Protein AF-A0A7H0GZI7-F1 (afdb_monomer)

Foldseek 3Di:
DDDDDDPPPPPPPPDPPDFADKEWDWAQQPQPPATWIFMDGAQFQFGKTWDFPDDNVDGDTDPVRIDRQPPDVVDGRGAHGHWYWDWAPPVPPPGTWIWTAHPDPACPVQAFNALRIWTWDFPDPDSNTDTDTDGSRVVRPPDPRQRADWAKDWDPPVPPPAIWIKIWHWHQDPVGIAIAIWTWGFPDDNVDTDTDTDDPHVVVVRVVRDPDDHPPDDD

InterPro domains:
  IPR013517 FG-GAP repeat [PF13517] (89-167)
  IPR028994 Integrin alpha, N-terminal [G3DSA:2.130.10.130] (4-213)
  IPR028994 Integrin alpha, N-terminal [SSF69318] (19-196)

Radius of gyration: 24.98 Å; Cα contacts (8 Å, |Δi|>4): 467; chains: 1; bounding box: 66×74×63 Å

Structure (mmCIF, N/CA/C/O backbone):
data_AF-A0A7H0GZI7-F1
#
_entry.id   AF-A0A7H0GZI7-F1
#
loop_
_atom_site.group_PDB
_atom_site.id
_atom_site.type_symbol
_atom_site.label_atom_id
_atom_site.label_alt_id
_atom_site.label_comp_id
_atom_site.label_asym_id
_atom_site.label_entity_id
_atom_site.label_seq_id
_atom_site.pdbx_PDB_ins_code
_atom_site.Cartn_x
_atom_site.Cartn_y
_atom_site.Cartn_z
_atom_site.occupancy
_atom_site.B_iso_or_equiv
_atom_site.auth_seq_id
_atom_site.auth_comp_id
_atom_site.auth_asym_id
_atom_site.auth_atom_id
_atom_site.pdbx_PDB_model_num
ATOM 1 N N . MET A 1 1 ? -42.363 57.399 22.447 1.00 40.59 1 MET A N 1
ATOM 2 C CA . MET A 1 1 ? -42.307 56.079 21.782 1.00 40.59 1 MET A CA 1
ATOM 3 C C . MET A 1 1 ? -41.574 56.239 20.462 1.00 40.59 1 MET A C 1
ATOM 5 O O . MET A 1 1 ? -42.135 56.792 19.528 1.00 40.59 1 MET A O 1
ATOM 9 N N . GLN A 1 2 ? -40.310 55.826 20.404 1.00 38.19 2 GLN A N 1
ATOM 10 C CA . GLN A 1 2 ? -39.537 55.726 19.165 1.00 38.19 2 GLN A CA 1
ATOM 11 C C . GLN A 1 2 ? -38.998 54.298 19.089 1.00 38.19 2 GLN A C 1
ATOM 13 O O . GLN A 1 2 ? -38.416 53.792 20.046 1.00 38.19 2 GLN A O 1
ATOM 18 N N . HIS A 1 3 ? -39.301 53.635 17.977 1.00 34.41 3 HIS A N 1
ATOM 19 C CA . HIS A 1 3 ? -38.985 52.238 17.711 1.00 34.41 3 HIS A CA 1
ATOM 20 C C . HIS A 1 3 ? -37.472 52.034 17.570 1.00 34.41 3 HIS A C 1
ATOM 22 O O . HIS A 1 3 ? -36.853 52.601 16.671 1.00 34.41 3 HIS A O 1
ATOM 28 N N . VAL A 1 4 ? -36.896 51.149 18.385 1.00 38.00 4 VAL A N 1
ATOM 29 C CA . VAL A 1 4 ? -35.576 50.565 18.123 1.00 38.00 4 VAL A CA 1
ATOM 30 C C . VAL A 1 4 ? -35.783 49.369 17.192 1.00 38.00 4 VAL A C 1
ATOM 32 O O . VAL A 1 4 ? -36.374 48.365 17.583 1.00 38.00 4 VAL A O 1
ATOM 35 N N . ARG A 1 5 ? -35.334 49.478 15.935 1.00 35.97 5 ARG A N 1
ATOM 36 C CA . ARG A 1 5 ? -35.242 48.326 15.026 1.00 35.97 5 ARG A CA 1
ATOM 37 C C . ARG A 1 5 ? -33.996 47.524 15.385 1.00 35.97 5 ARG A C 1
ATOM 39 O O . ARG A 1 5 ? -32.880 47.982 15.158 1.00 35.97 5 ARG A O 1
ATOM 46 N N . VAL A 1 6 ? -34.193 46.321 15.914 1.00 40.06 6 VAL A N 1
ATOM 47 C CA . VAL A 1 6 ? -33.129 45.322 16.042 1.00 40.06 6 VAL A CA 1
ATOM 48 C C . VAL A 1 6 ? -32.948 44.670 14.673 1.00 40.06 6 VAL A C 1
ATOM 50 O O . VAL A 1 6 ? -33.841 43.984 14.181 1.00 40.06 6 VAL A O 1
ATOM 53 N N . TRP A 1 7 ? -31.802 44.895 14.034 1.00 35.78 7 TRP A N 1
ATOM 54 C CA . TRP A 1 7 ? -31.404 44.120 12.864 1.00 35.78 7 TRP A CA 1
ATOM 55 C C . TRP A 1 7 ? -31.003 42.719 13.334 1.00 35.78 7 TRP A C 1
ATOM 57 O O . TRP A 1 7 ? -29.906 42.524 13.854 1.00 35.78 7 TRP A O 1
ATOM 67 N N . GLN A 1 8 ? -31.883 41.732 13.151 1.00 39.66 8 GLN A N 1
ATOM 68 C CA . GLN A 1 8 ? -31.474 40.330 13.172 1.00 39.66 8 GLN A CA 1
ATOM 69 C C . GLN A 1 8 ? -30.482 40.125 12.024 1.00 39.66 8 GLN A C 1
ATOM 71 O O . GLN A 1 8 ? -30.859 40.069 10.852 1.00 39.66 8 GLN A O 1
ATOM 76 N N . ARG A 1 9 ? -29.190 40.013 12.352 1.00 41.69 9 ARG A N 1
ATOM 77 C CA . ARG A 1 9 ? -28.239 39.350 11.460 1.00 41.69 9 ARG A CA 1
ATOM 78 C C . ARG A 1 9 ? -28.739 37.919 11.301 1.00 41.69 9 ARG A C 1
ATOM 80 O O . ARG A 1 9 ? -28.567 37.100 12.196 1.00 41.69 9 ARG A O 1
ATOM 87 N N . SER A 1 10 ? -29.383 37.647 10.171 1.00 46.78 10 SER A N 1
ATOM 88 C CA . SER A 1 10 ? -29.577 36.292 9.673 1.00 46.78 10 SER A CA 1
ATOM 89 C C . SER A 1 10 ? -28.193 35.652 9.592 1.00 46.78 10 SER A C 1
ATOM 91 O O . SER A 1 10 ? -27.387 35.986 8.718 1.00 46.78 10 SER A O 1
ATOM 93 N N . LEU A 1 11 ? -27.871 34.803 10.570 1.00 51.84 11 LEU A N 1
ATOM 94 C CA . LEU A 1 11 ? -26.783 33.853 10.433 1.00 51.84 11 LEU A CA 1
ATOM 95 C C . LEU A 1 11 ? -27.222 32.949 9.287 1.00 51.84 11 LEU A C 1
ATOM 97 O O . LEU A 1 11 ? -28.124 32.130 9.452 1.00 51.84 11 LEU A O 1
ATOM 101 N N . ARG A 1 12 ? -26.644 33.159 8.099 1.00 50.72 12 ARG A N 1
ATOM 102 C CA . ARG A 1 12 ? -26.749 32.189 7.011 1.00 50.72 12 ARG A CA 1
ATOM 103 C C . ARG A 1 12 ? -26.364 30.850 7.627 1.00 50.72 12 ARG A C 1
ATOM 105 O O . ARG A 1 12 ? -25.235 30.725 8.096 1.00 50.72 12 ARG A O 1
ATOM 112 N N . GLY A 1 13 ? -27.316 29.918 7.689 1.00 48.44 13 GLY A N 1
ATOM 113 C CA . GLY A 1 13 ? -27.069 28.570 8.180 1.00 48.44 13 GLY A CA 1
ATOM 114 C C . GLY A 1 13 ? -25.797 28.055 7.526 1.00 48.44 13 GLY A C 1
ATOM 115 O O . GLY A 1 13 ? -25.678 28.101 6.297 1.00 48.44 13 GLY A O 1
ATOM 116 N N . GLY A 1 14 ? -24.816 27.680 8.350 1.00 51.97 14 GLY A N 1
ATOM 117 C CA . GLY A 1 14 ? -23.603 27.049 7.859 1.00 51.97 14 GLY A CA 1
ATOM 118 C C . GLY A 1 14 ? -24.033 25.889 6.976 1.00 51.97 14 GLY A C 1
ATOM 119 O O . GLY A 1 14 ? -24.809 25.038 7.411 1.00 51.97 14 GLY A O 1
ATOM 120 N N . LYS A 1 15 ? -23.613 25.903 5.708 1.00 54.69 15 LYS A N 1
ATOM 121 C CA . LYS A 1 15 ? -23.790 24.733 4.851 1.00 54.69 15 LYS A CA 1
ATOM 122 C C . LYS A 1 15 ? -23.167 23.545 5.590 1.00 54.69 15 LYS A C 1
ATOM 124 O O . LYS A 1 15 ? -22.116 23.752 6.201 1.00 54.69 15 LYS A O 1
ATOM 129 N N . PRO A 1 16 ? -23.755 22.341 5.533 1.00 59.44 16 PRO A N 1
ATOM 130 C CA . PRO A 1 16 ? -23.062 21.145 5.977 1.00 59.44 16 PRO A CA 1
ATOM 131 C C . PRO A 1 16 ? -21.704 21.110 5.273 1.00 59.44 16 PRO A C 1
ATOM 133 O O . PRO A 1 16 ? -21.626 20.944 4.055 1.00 59.44 16 PRO A O 1
ATOM 136 N N . THR A 1 17 ? -20.629 21.359 6.014 1.00 48.50 17 THR A N 1
ATOM 137 C CA . THR A 1 17 ? -19.281 21.057 5.551 1.00 48.50 17 THR A CA 1
ATOM 138 C C . THR A 1 17 ? -19.166 19.558 5.706 1.00 48.50 17 THR A C 1
ATOM 140 O O . THR A 1 17 ? -18.763 19.074 6.764 1.00 48.50 17 THR A O 1
ATOM 143 N N . HIS A 1 18 ? -19.647 18.822 4.701 1.00 52.09 18 HIS A N 1
ATOM 144 C CA . HIS A 1 18 ? -19.404 17.393 4.641 1.00 52.09 18 HIS A CA 1
ATOM 145 C C . HIS A 1 18 ? -17.905 17.202 4.800 1.00 52.09 18 HIS A C 1
ATOM 147 O O . HIS A 1 18 ? -17.108 17.797 4.073 1.00 52.09 18 HIS A O 1
ATOM 153 N N . THR A 1 19 ? -17.529 16.413 5.793 1.00 55.25 19 THR A N 1
ATOM 154 C CA . THR A 1 19 ? -16.213 15.815 5.768 1.00 55.25 19 THR A CA 1
ATOM 155 C C . THR A 1 19 ? -16.230 14.886 4.565 1.00 55.25 19 THR A C 1
ATOM 157 O O . THR A 1 19 ? -17.162 14.097 4.397 1.00 55.25 19 THR A O 1
ATOM 160 N N . THR A 1 20 ? -15.249 15.035 3.693 1.00 65.06 20 THR A N 1
ATOM 161 C CA . THR A 1 20 ? -14.950 14.062 2.652 1.00 65.06 20 THR A CA 1
ATOM 162 C C . THR A 1 20 ? -14.744 12.680 3.295 1.00 65.06 20 THR A C 1
ATOM 164 O O . THR A 1 20 ? -14.516 12.596 4.506 1.00 65.06 20 THR A O 1
ATOM 167 N N . GLY A 1 21 ? -15.000 11.613 2.528 1.00 74.12 21 GLY A N 1
ATOM 168 C CA . GLY A 1 21 ? -15.246 10.246 3.019 1.00 74.12 21 GLY A CA 1
ATOM 169 C C . GLY A 1 21 ? -14.294 9.719 4.108 1.00 74.12 21 GLY A C 1
ATOM 170 O O . GLY A 1 21 ? -13.185 10.210 4.318 1.00 74.12 21 GLY A O 1
ATOM 171 N N . SER A 1 22 ? -14.743 8.689 4.817 1.00 86.75 22 SER A N 1
ATOM 172 C CA . SER A 1 22 ? -13.989 8.037 5.890 1.00 86.75 22 SER A CA 1
ATOM 173 C C . SER A 1 22 ? -14.045 6.528 5.741 1.00 86.75 22 SER A C 1
ATOM 175 O O . SER A 1 22 ? -15.055 5.994 5.282 1.00 86.75 22 SER A O 1
ATOM 177 N N . ASN A 1 23 ? -13.004 5.851 6.213 1.00 89.44 23 ASN A N 1
ATOM 178 C CA . ASN A 1 23 ? -12.993 4.397 6.324 1.00 89.44 23 ASN A CA 1
ATOM 179 C C . ASN A 1 23 ? -13.259 3.973 7.767 1.00 89.44 23 ASN A C 1
ATOM 181 O O . ASN A 1 23 ? -13.042 4.748 8.705 1.00 89.44 23 ASN A O 1
ATOM 185 N N . LEU A 1 24 ? -13.729 2.742 7.935 1.00 93.94 24 LEU A N 1
ATOM 186 C CA . LEU A 1 24 ? -14.023 2.159 9.234 1.00 93.94 24 LEU A CA 1
ATOM 187 C C . LEU A 1 24 ? -13.608 0.688 9.244 1.00 93.94 24 LEU A C 1
ATOM 189 O O . LEU A 1 24 ? -14.005 -0.068 8.360 1.00 93.94 24 LEU A O 1
ATOM 193 N N . LEU A 1 25 ? -12.861 0.296 10.269 1.00 96.94 25 LEU A N 1
ATOM 194 C CA . LEU A 1 25 ? -12.592 -1.089 10.639 1.00 96.94 25 LEU A CA 1
ATOM 195 C C . LEU A 1 25 ? -12.853 -1.220 12.141 1.00 96.94 25 LEU A C 1
ATOM 197 O O . LEU A 1 25 ? -12.409 -0.371 12.911 1.00 96.94 25 LEU A O 1
ATOM 201 N N . THR A 1 26 ? -13.575 -2.258 12.552 1.00 96.88 26 THR A N 1
ATOM 202 C CA . THR A 1 26 ? -13.810 -2.556 13.968 1.00 96.88 26 THR A CA 1
ATOM 203 C C . THR A 1 26 ? -12.944 -3.719 14.419 1.00 96.88 26 THR A C 1
ATOM 205 O O . THR A 1 26 ? -12.855 -4.714 13.699 1.00 96.88 26 THR A O 1
ATOM 208 N N . LEU A 1 27 ? -12.308 -3.583 15.581 1.00 96.62 27 LEU A N 1
ATOM 209 C CA . LEU A 1 27 ? -11.467 -4.601 16.217 1.00 96.62 27 LEU A CA 1
ATOM 210 C C . LEU A 1 27 ? -11.591 -4.469 17.731 1.00 96.62 27 LEU A C 1
ATOM 212 O O . LEU A 1 27 ? -11.797 -3.368 18.214 1.00 96.62 27 LEU A O 1
ATOM 216 N N . ASP A 1 28 ? -11.419 -5.555 18.472 1.00 97.12 28 ASP A N 1
ATOM 217 C CA . ASP A 1 28 ? -11.215 -5.484 19.923 1.00 97.12 28 ASP A CA 1
ATOM 218 C C . ASP A 1 28 ? -9.726 -5.167 20.176 1.00 97.12 28 ASP A C 1
ATOM 220 O O . ASP A 1 28 ? -8.869 -6.027 19.951 1.00 97.12 28 ASP A O 1
ATOM 224 N N . LEU A 1 29 ? -9.383 -3.913 20.501 1.00 97.12 29 LEU A N 1
ATOM 225 C CA . LEU A 1 29 ? -7.991 -3.458 20.648 1.00 97.12 29 LEU A CA 1
ATOM 226 C C . LEU A 1 29 ? -7.492 -3.511 22.093 1.00 97.12 29 LEU A C 1
ATOM 228 O O . LEU A 1 29 ? -6.281 -3.391 22.291 1.00 97.12 29 LEU A O 1
ATOM 232 N N . ASP A 1 30 ? -8.370 -3.665 23.086 1.00 95.94 30 ASP A N 1
ATOM 233 C C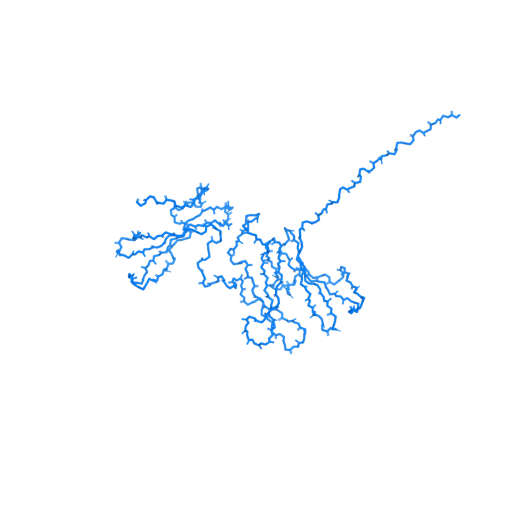A . ASP A 1 30 ? -7.992 -3.738 24.503 1.00 95.94 30 ASP A CA 1
ATOM 234 C C . ASP A 1 30 ? -8.393 -5.048 25.206 1.00 95.94 30 ASP A C 1
ATOM 236 O O . ASP A 1 30 ? -7.908 -5.328 26.308 1.00 95.94 30 ASP A O 1
ATOM 240 N N . GLY A 1 31 ? -9.130 -5.922 24.518 1.00 96.12 31 GLY A N 1
ATOM 241 C CA . GLY A 1 31 ? -9.426 -7.290 24.933 1.00 96.12 31 GLY A CA 1
ATOM 242 C C . GLY A 1 31 ? -10.597 -7.403 25.899 1.00 96.12 31 GLY A C 1
ATOM 243 O O . GLY A 1 31 ? -10.692 -8.416 26.603 1.00 96.12 31 GLY A O 1
ATOM 244 N N . ASP A 1 32 ? -11.449 -6.381 25.988 1.00 95.50 32 ASP A N 1
ATOM 245 C CA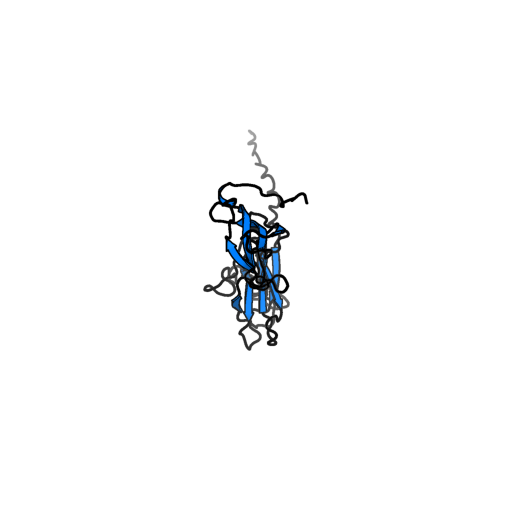 . ASP A 1 32 ? -12.614 -6.377 26.874 1.00 95.50 32 ASP A CA 1
ATOM 246 C C . ASP A 1 32 ? -13.856 -7.067 26.272 1.00 95.50 32 ASP A C 1
ATOM 248 O O . ASP A 1 32 ? -14.858 -7.291 26.965 1.00 95.50 32 ASP A O 1
ATOM 252 N N . GLY A 1 33 ? -13.750 -7.513 25.014 1.00 95.44 33 GLY A N 1
ATOM 253 C CA . GLY A 1 33 ? -14.775 -8.257 24.292 1.00 95.44 33 GLY A CA 1
ATOM 254 C C . GLY A 1 33 ? -15.802 -7.383 23.580 1.00 95.44 33 GLY A C 1
ATOM 255 O O . GLY A 1 33 ? -16.737 -7.931 22.979 1.00 95.44 33 GLY A O 1
ATOM 256 N N . ASP A 1 34 ? -15.663 -6.058 23.629 1.00 96.94 34 ASP A N 1
ATOM 257 C CA . ASP A 1 34 ? -16.409 -5.151 22.775 1.00 96.94 34 ASP A CA 1
ATOM 258 C C . ASP A 1 34 ? -15.599 -4.725 21.528 1.00 96.94 34 ASP A C 1
ATOM 260 O O . ASP A 1 34 ? -14.662 -5.413 21.120 1.00 96.94 34 ASP A O 1
ATOM 264 N N . GLN A 1 35 ? -16.090 -3.761 20.750 1.00 97.31 35 GLN A N 1
ATOM 265 C CA . GLN A 1 35 ? -15.469 -3.383 19.477 1.00 97.31 35 GLN A CA 1
ATOM 266 C C . GLN A 1 35 ? -15.043 -1.921 19.507 1.00 97.31 35 GLN A C 1
ATOM 268 O O . GLN A 1 35 ? -15.863 -1.014 19.678 1.00 97.31 35 GLN A O 1
ATOM 273 N N . ASP A 1 36 ? -13.772 -1.716 19.198 1.00 98.06 36 ASP A N 1
ATOM 274 C CA . ASP A 1 36 ? -13.155 -0.424 18.972 1.00 98.06 36 ASP A CA 1
ATOM 275 C C . ASP A 1 36 ? -13.200 -0.038 17.503 1.00 98.06 36 ASP A C 1
ATOM 277 O O . ASP A 1 36 ? -13.599 -0.810 16.628 1.00 98.06 36 ASP A O 1
ATOM 281 N N . ILE A 1 37 ? -12.769 1.188 17.220 1.00 96.94 37 ILE A N 1
ATOM 282 C CA . ILE A 1 37 ? -12.766 1.736 15.872 1.00 96.94 37 ILE A CA 1
ATOM 283 C C . ILE A 1 37 ? -11.352 2.102 15.448 1.00 96.94 37 ILE A C 1
ATOM 285 O O . ILE A 1 37 ? -10.683 2.907 16.093 1.00 96.94 37 ILE A O 1
ATOM 289 N N . LEU A 1 38 ? -10.956 1.597 14.283 1.00 97.44 38 LEU A N 1
ATOM 290 C CA . LEU A 1 38 ? -9.944 2.198 13.430 1.00 97.44 38 LEU A CA 1
ATOM 291 C C . LEU A 1 38 ? -10.641 3.010 12.339 1.00 97.44 38 LEU A C 1
ATOM 293 O O . LEU A 1 38 ? -11.512 2.508 11.624 1.00 97.44 38 LEU A O 1
ATOM 297 N N . THR A 1 39 ? -10.269 4.276 12.201 1.00 94.50 39 THR A N 1
ATOM 298 C CA . THR A 1 39 ? -10.847 5.162 11.189 1.00 94.50 39 THR A CA 1
ATOM 299 C C . THR A 1 39 ? -9.804 6.106 10.619 1.00 94.50 39 THR A C 1
ATOM 301 O O . THR A 1 39 ? -8.757 6.351 11.216 1.00 94.50 39 THR A O 1
ATOM 304 N N . ALA A 1 40 ? -10.089 6.632 9.439 1.00 92.62 40 ALA A N 1
ATOM 305 C CA . ALA A 1 40 ? -9.288 7.655 8.800 1.00 92.62 40 ALA A CA 1
ATOM 306 C C . ALA A 1 40 ? -10.169 8.561 7.949 1.00 92.62 40 ALA A C 1
ATOM 308 O O . ALA A 1 40 ? -11.355 8.290 7.734 1.00 92.62 40 ALA A O 1
ATOM 309 N N . ARG A 1 41 ? -9.578 9.651 7.470 1.00 87.00 41 ARG A N 1
ATOM 310 C CA . ARG A 1 41 ? -10.278 10.703 6.741 1.00 87.00 41 ARG A CA 1
ATOM 311 C C . ARG A 1 41 ? -9.510 11.084 5.486 1.00 87.00 41 ARG A C 1
ATOM 313 O O . ARG A 1 41 ? -8.319 10.810 5.361 1.00 87.00 41 ARG A O 1
ATOM 320 N N . ASP A 1 42 ? -10.213 11.731 4.573 1.00 84.25 42 ASP A N 1
ATOM 321 C CA . ASP A 1 42 ? -9.601 12.407 3.435 1.00 84.25 42 ASP A CA 1
ATOM 322 C C . ASP A 1 42 ? -8.511 13.403 3.867 1.00 84.25 42 ASP A C 1
ATOM 324 O O . ASP A 1 42 ? -8.645 14.067 4.901 1.00 84.25 42 ASP A O 1
ATOM 328 N N . ALA A 1 43 ? -7.455 13.512 3.060 1.00 78.69 43 ALA A N 1
ATOM 329 C CA . ALA A 1 43 ? -6.310 14.403 3.249 1.00 78.69 43 ALA A CA 1
ATOM 330 C C . ALA A 1 43 ? -5.552 14.264 4.588 1.00 78.69 43 ALA A C 1
ATOM 332 O O . ALA A 1 43 ? -4.657 15.062 4.878 1.00 78.69 43 ALA A O 1
ATOM 333 N N . CYS A 1 44 ? -5.862 13.246 5.398 1.00 86.81 44 CYS A N 1
ATOM 334 C CA . CYS A 1 44 ? -5.151 12.915 6.631 1.00 86.81 44 CYS A CA 1
ATOM 335 C C . CYS A 1 44 ? -4.400 11.590 6.444 1.00 86.81 44 CYS A C 1
ATOM 337 O O . CYS A 1 44 ? -5.036 10.580 6.136 1.00 86.81 44 CYS A O 1
ATOM 339 N N . PRO A 1 45 ? -3.065 11.553 6.615 1.00 90.69 45 PRO A N 1
ATOM 340 C CA . PRO A 1 45 ? -2.307 10.319 6.446 1.00 90.69 45 PRO A CA 1
ATOM 341 C C . PRO A 1 45 ? -2.515 9.310 7.583 1.00 90.69 45 PRO A C 1
ATOM 343 O O . PRO A 1 45 ? -2.106 8.156 7.463 1.00 90.69 45 PRO A O 1
ATOM 346 N N . GLU A 1 46 ? -3.068 9.733 8.716 1.00 94.12 46 GLU A N 1
ATOM 347 C CA . GLU A 1 46 ? -3.196 8.907 9.909 1.00 94.12 46 GLU A CA 1
ATOM 348 C C . GLU A 1 46 ? -4.388 7.945 9.827 1.00 94.12 46 GLU A C 1
ATOM 350 O O . GLU A 1 46 ? -5.534 8.366 9.668 1.00 94.12 46 GLU A O 1
ATOM 355 N N . LEU A 1 47 ? -4.125 6.654 10.051 1.00 95.69 47 LEU A N 1
ATOM 356 C CA . LEU A 1 47 ? -5.137 5.752 10.599 1.00 95.69 47 LEU A CA 1
ATOM 357 C C . LEU A 1 47 ? -5.141 5.946 12.116 1.00 95.69 47 LEU A C 1
ATOM 359 O O . LEU A 1 47 ? -4.098 5.812 12.761 1.00 95.69 47 LEU A O 1
ATOM 363 N N . VAL A 1 48 ? -6.293 6.297 12.675 1.00 95.88 48 VAL A N 1
ATOM 364 C CA . VAL A 1 48 ? -6.445 6.575 14.106 1.00 95.88 48 VAL A CA 1
ATOM 365 C C . VAL A 1 48 ? -7.271 5.486 14.767 1.00 95.88 48 VAL A C 1
ATOM 367 O O . VAL A 1 48 ? -8.172 4.934 14.135 1.00 95.88 48 VAL A O 1
ATOM 370 N N . SER A 1 49 ? -6.994 5.208 16.040 1.00 97.50 49 SER A N 1
ATOM 371 C CA . SER A 1 49 ? -7.840 4.337 16.855 1.00 97.50 49 SER A CA 1
ATOM 372 C C . SER A 1 49 ? -8.648 5.136 17.873 1.00 97.50 49 SER A C 1
ATOM 374 O O . SER A 1 49 ? -8.177 6.152 18.391 1.00 97.50 49 SER A O 1
ATOM 376 N N . LEU A 1 50 ? -9.861 4.674 18.162 1.00 97.56 50 LEU A N 1
ATOM 377 C CA . LEU A 1 50 ? -10.661 5.076 19.313 1.00 97.56 50 LEU A CA 1
ATOM 378 C C . LEU A 1 50 ? -11.137 3.816 20.024 1.00 97.56 50 LEU A C 1
ATOM 380 O O . LEU A 1 50 ? -11.885 3.034 19.439 1.00 97.56 50 LEU A O 1
ATOM 384 N N . THR A 1 51 ? -10.741 3.671 21.283 1.00 98.06 51 THR A N 1
ATOM 385 C CA . THR A 1 51 ? -11.221 2.581 22.135 1.00 98.06 51 THR A CA 1
ATOM 386 C C . THR A 1 51 ? -12.591 2.921 22.716 1.00 98.06 51 THR A C 1
ATOM 388 O O . THR A 1 51 ? -12.808 4.050 23.187 1.00 98.06 51 THR A O 1
ATOM 391 N N . ASN A 1 52 ? -13.506 1.964 22.683 1.00 98.06 52 ASN A N 1
ATOM 392 C CA . ASN A 1 52 ? -14.801 1.996 23.325 1.00 98.06 52 ASN A CA 1
ATOM 393 C C . ASN A 1 52 ? -14.630 1.766 24.832 1.00 98.06 52 ASN A C 1
ATOM 395 O O . ASN A 1 52 ? -14.213 0.720 25.281 1.00 98.06 52 ASN A O 1
ATOM 399 N N . GLN A 1 53 ? -14.957 2.768 25.643 1.00 97.19 53 GLN A N 1
ATOM 400 C CA . GLN A 1 53 ? -14.848 2.694 27.108 1.00 97.19 53 GLN A CA 1
ATOM 401 C C . GLN A 1 53 ? -16.180 2.282 27.762 1.00 97.19 53 GLN A C 1
ATOM 403 O O . GLN A 1 53 ? -16.472 2.663 28.899 1.00 97.19 53 GLN A O 1
ATOM 408 N N . GLY A 1 54 ? -17.066 1.665 26.981 1.00 96.38 54 GLY A N 1
ATOM 409 C CA . GLY A 1 54 ? -18.451 1.385 27.327 1.00 96.38 54 GLY A CA 1
ATOM 410 C C . GLY A 1 54 ? -18.696 -0.107 27.495 1.00 96.38 54 GLY A C 1
ATOM 411 O O . GLY A 1 54 ? -18.112 -0.758 28.349 1.00 96.38 54 GLY A O 1
ATOM 412 N N . THR A 1 55 ? -19.665 -0.612 26.741 1.00 96.50 55 THR A N 1
ATOM 413 C CA . THR A 1 55 ? -19.920 -2.048 26.591 1.00 96.50 55 THR A CA 1
ATOM 414 C C . THR A 1 55 ? -20.297 -2.322 25.142 1.00 96.50 55 THR A C 1
ATOM 416 O O . THR A 1 55 ? -20.753 -1.413 24.442 1.00 96.50 55 THR A O 1
ATOM 419 N N . ALA A 1 56 ? -20.300 -3.590 24.734 1.00 95.56 56 ALA A N 1
ATOM 420 C CA . ALA A 1 56 ? -20.799 -4.000 23.418 1.00 95.56 56 ALA A CA 1
ATOM 421 C C . ALA A 1 56 ? -22.246 -3.550 23.114 1.00 95.56 56 ALA A C 1
ATOM 423 O O . ALA A 1 56 ? -22.616 -3.397 21.952 1.00 95.56 56 ALA A O 1
ATOM 424 N N . ALA A 1 57 ? -23.084 -3.334 24.138 1.00 96.19 57 ALA A N 1
ATOM 425 C CA . ALA A 1 57 ? -24.464 -2.871 23.965 1.00 96.19 57 ALA A CA 1
ATOM 426 C C . ALA A 1 57 ? -24.596 -1.338 23.939 1.00 96.19 57 ALA A C 1
ATOM 428 O O . ALA A 1 57 ? -25.550 -0.808 23.368 1.00 96.19 57 ALA A O 1
ATOM 429 N N . VAL A 1 58 ? -23.674 -0.626 24.591 1.00 97.12 58 VAL A N 1
ATOM 430 C CA . VAL A 1 58 ? -23.695 0.833 24.737 1.00 97.12 58 VAL A CA 1
ATOM 431 C C . VAL A 1 58 ? -22.267 1.347 24.610 1.00 97.12 58 VAL A C 1
ATOM 433 O O . VAL A 1 58 ? -21.533 1.412 25.598 1.00 97.12 58 VAL A O 1
ATOM 436 N N . ALA A 1 59 ? -21.890 1.715 23.387 1.00 96.38 59 ALA A N 1
ATOM 437 C CA . ALA A 1 59 ? -20.566 2.247 23.108 1.00 96.38 59 ALA A CA 1
ATOM 438 C C . ALA A 1 59 ? -20.367 3.632 23.751 1.00 96.38 59 ALA A C 1
ATOM 440 O O . ALA A 1 59 ? -21.247 4.497 23.699 1.00 96.38 59 ALA A O 1
ATOM 441 N N . SER A 1 60 ? -19.182 3.856 24.316 1.00 97.12 60 SER A N 1
ATOM 442 C CA . SER A 1 60 ? -18.735 5.120 24.901 1.00 97.12 60 SER A CA 1
ATOM 443 C C . SER A 1 60 ? -17.359 5.483 24.344 1.00 97.12 60 SER A C 1
ATOM 445 O O . SER A 1 60 ? -16.320 5.204 24.938 1.00 97.12 60 SER A O 1
ATOM 447 N N . MET A 1 61 ? -17.346 6.111 23.170 1.00 95.62 61 MET A N 1
ATOM 448 C CA . MET A 1 61 ? -16.121 6.552 22.501 1.00 95.62 61 MET A CA 1
ATOM 449 C C . MET A 1 61 ? -15.941 8.054 22.704 1.00 95.62 61 MET A C 1
ATOM 451 O O . MET A 1 61 ? -16.805 8.854 22.338 1.00 95.62 61 MET A O 1
ATOM 455 N N . THR A 1 62 ? -14.818 8.453 23.296 1.00 95.25 62 THR A N 1
ATOM 456 C CA . THR A 1 62 ? -14.523 9.863 23.586 1.00 95.25 62 THR A CA 1
ATOM 457 C C . THR A 1 62 ? -13.154 10.240 23.042 1.00 95.25 62 THR A C 1
ATOM 459 O O . THR A 1 62 ? -12.305 9.386 22.808 1.00 95.25 62 THR A O 1
ATOM 462 N N . SER A 1 63 ? -12.888 11.538 22.889 1.00 94.75 63 SER A N 1
ATOM 463 C CA . SER A 1 63 ? -11.570 12.014 22.453 1.00 94.75 63 SER A CA 1
ATOM 464 C C . SER A 1 63 ? -10.430 11.646 23.410 1.00 94.75 63 SER A C 1
ATOM 466 O O . SER A 1 63 ? -9.273 11.811 23.042 1.00 94.75 63 SER A O 1
ATOM 468 N N . ALA A 1 64 ? -10.728 11.174 24.627 1.00 95.00 64 ALA A N 1
ATOM 469 C CA . ALA A 1 64 ? -9.717 10.723 25.576 1.00 95.00 64 ALA A CA 1
ATOM 470 C C . ALA A 1 64 ? -9.043 9.401 25.159 1.00 95.00 64 ALA A C 1
ATOM 472 O O . ALA A 1 64 ? -7.896 9.188 25.539 1.00 95.00 64 ALA A O 1
ATOM 473 N N . SER A 1 65 ? -9.714 8.548 24.370 1.00 96.12 65 SER A N 1
ATOM 474 C CA . SER A 1 65 ? -9.155 7.289 23.847 1.00 96.12 65 SER A CA 1
ATOM 475 C C . SER A 1 65 ? -8.606 7.408 22.419 1.00 96.12 65 SER A C 1
ATOM 477 O O . SER A 1 65 ? -8.197 6.410 21.830 1.00 96.12 65 SER A O 1
ATOM 479 N N . LEU A 1 66 ? -8.582 8.619 21.849 1.00 96.38 66 LEU A N 1
ATOM 480 C CA . LEU A 1 66 ? -8.071 8.855 20.501 1.00 96.38 66 LEU A CA 1
ATOM 481 C C . LEU A 1 66 ? -6.548 8.670 20.452 1.00 96.38 66 LEU A C 1
ATOM 483 O O . LEU A 1 66 ? -5.803 9.411 21.095 1.00 96.38 66 LEU A O 1
ATOM 487 N N . ASN A 1 67 ? -6.084 7.763 19.596 1.00 96.75 67 ASN A N 1
ATOM 488 C CA . ASN A 1 67 ? -4.670 7.582 19.286 1.00 96.75 67 ASN A CA 1
ATOM 489 C C . ASN A 1 67 ? -4.394 7.892 17.807 1.00 96.75 67 ASN A C 1
ATOM 491 O O . ASN A 1 67 ? -4.804 7.159 16.911 1.00 96.75 67 ASN A O 1
ATOM 495 N N . THR A 1 68 ? -3.645 8.966 17.552 1.00 95.69 68 THR A N 1
ATOM 496 C CA . THR A 1 68 ? -3.220 9.392 16.202 1.00 95.69 68 THR A CA 1
ATOM 497 C C . THR A 1 68 ? -1.893 8.768 15.745 1.00 95.69 68 THR A C 1
ATOM 499 O O . THR A 1 68 ? -1.437 8.975 14.616 1.00 95.69 68 THR A O 1
ATOM 502 N N . ASN A 1 69 ? -1.259 7.984 16.615 1.00 96.81 69 ASN A N 1
ATOM 503 C CA . ASN A 1 69 ? -0.011 7.269 16.363 1.00 96.81 69 ASN A CA 1
ATOM 504 C C . ASN A 1 69 ? -0.222 5.750 16.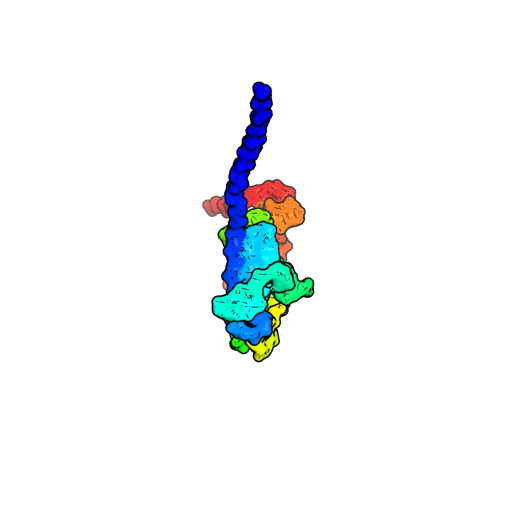388 1.00 96.81 69 ASN A C 1
ATOM 506 O O . ASN A 1 69 ? 0.673 5.007 16.777 1.00 96.81 69 ASN A O 1
ATOM 510 N N . PHE A 1 70 ? -1.406 5.279 15.999 1.00 97.12 70 PHE A N 1
ATOM 511 C CA . PHE A 1 70 ? -1.687 3.853 15.886 1.00 97.12 70 PHE A CA 1
ATOM 512 C C . PHE A 1 70 ? -0.837 3.203 14.767 1.00 97.12 70 PHE A C 1
ATOM 514 O O . PHE A 1 70 ? -0.641 3.831 13.722 1.00 97.12 70 PHE A O 1
ATOM 521 N N . PRO A 1 71 ? -0.334 1.964 14.939 1.00 96.44 71 PRO A N 1
ATOM 522 C CA . PRO A 1 71 ? -0.414 1.137 16.149 1.00 96.44 71 PRO A CA 1
ATOM 523 C C . PRO A 1 71 ? 0.636 1.485 17.213 1.00 96.44 71 PRO A C 1
ATOM 525 O O . PRO A 1 71 ? 0.462 1.145 18.378 1.00 96.44 71 PRO A O 1
ATOM 528 N N . SER A 1 72 ? 1.714 2.183 16.847 1.00 95.38 72 SER A N 1
ATOM 529 C CA . SER A 1 72 ? 2.733 2.636 17.797 1.00 95.38 72 SER A CA 1
ATOM 530 C C . SER A 1 72 ? 3.391 3.945 17.365 1.00 95.38 72 SER A C 1
ATOM 532 O O . SER A 1 72 ? 3.518 4.237 16.177 1.00 95.38 72 SER A O 1
ATOM 534 N N . ALA A 1 73 ? 3.911 4.705 18.332 1.00 94.25 73 ALA A N 1
ATOM 535 C CA . ALA A 1 73 ? 4.657 5.934 18.056 1.00 94.25 73 ALA A CA 1
ATOM 536 C C . ALA A 1 73 ? 5.947 5.709 17.242 1.00 94.25 73 ALA A C 1
ATOM 538 O O . ALA A 1 73 ? 6.409 6.633 16.579 1.00 94.25 73 ALA A O 1
ATOM 539 N N . ALA A 1 74 ? 6.525 4.503 17.282 1.00 94.94 74 ALA A N 1
ATOM 540 C CA . ALA A 1 74 ? 7.742 4.174 16.543 1.00 94.94 74 ALA A CA 1
ATOM 541 C C . ALA A 1 74 ? 7.482 3.979 15.041 1.00 94.94 74 ALA A C 1
ATOM 543 O O . ALA A 1 74 ? 8.309 4.361 14.216 1.00 94.94 74 ALA A O 1
ATOM 544 N N . ALA A 1 75 ? 6.334 3.397 14.687 1.00 96.00 75 ALA A N 1
ATOM 545 C CA . ALA A 1 75 ? 5.951 3.137 13.305 1.00 96.00 75 ALA A CA 1
ATOM 546 C C . ALA A 1 75 ? 4.432 3.286 13.142 1.00 96.00 75 ALA A C 1
ATOM 548 O O . ALA A 1 75 ? 3.727 2.285 13.004 1.00 96.00 75 ALA A O 1
ATOM 549 N N . PRO A 1 76 ? 3.893 4.513 13.179 1.00 97.00 76 PRO A N 1
ATOM 550 C CA . PRO A 1 76 ? 2.464 4.697 13.023 1.00 97.00 76 PRO A CA 1
ATOM 551 C C . PRO A 1 76 ? 2.057 4.522 11.554 1.00 97.00 76 PRO A C 1
ATOM 553 O O . PRO A 1 76 ? 2.869 4.688 10.638 1.00 97.00 76 PRO A O 1
ATOM 556 N N . VAL A 1 77 ? 0.786 4.214 11.310 1.00 96.06 77 VAL A N 1
ATOM 557 C CA . VAL A 1 77 ? 0.227 4.189 9.955 1.00 96.06 77 VAL A CA 1
ATOM 558 C C . VAL A 1 77 ? 0.203 5.610 9.404 1.00 96.06 77 VAL A C 1
ATOM 560 O O . VAL A 1 77 ? -0.371 6.527 10.003 1.00 96.06 77 VAL A O 1
ATOM 563 N N . ARG A 1 78 ? 0.868 5.782 8.258 1.00 92.94 78 ARG A N 1
ATOM 564 C CA . ARG A 1 78 ? 0.933 7.025 7.485 1.00 92.94 78 ARG A CA 1
ATOM 565 C C . ARG A 1 78 ? 0.760 6.706 6.005 1.00 92.94 78 ARG A C 1
ATOM 567 O O . ARG A 1 78 ? 1.724 6.358 5.325 1.00 92.94 78 ARG A O 1
ATOM 574 N N . VAL A 1 79 ? -0.473 6.799 5.530 1.00 91.00 79 VAL A N 1
ATOM 575 C CA . VAL A 1 79 ? -0.860 6.531 4.142 1.00 91.00 79 VAL A CA 1
ATOM 576 C C . VAL A 1 79 ? -1.702 7.706 3.678 1.00 91.00 79 VAL A C 1
ATOM 578 O O . VAL A 1 79 ? -2.754 7.957 4.239 1.00 91.00 79 VAL A O 1
ATOM 581 N N . ILE A 1 80 ? -1.225 8.490 2.716 1.00 84.19 80 ILE A N 1
ATOM 582 C CA . ILE A 1 80 ? -1.947 9.704 2.317 1.00 84.19 80 ILE A CA 1
ATOM 583 C C . ILE A 1 80 ? -3.259 9.316 1.630 1.00 84.19 80 ILE A C 1
ATOM 585 O O . ILE A 1 80 ? -3.271 8.412 0.802 1.00 84.19 80 ILE A O 1
ATOM 589 N N . ASN A 1 81 ? -4.313 10.063 1.962 1.00 85.88 81 ASN A N 1
ATOM 590 C CA . ASN A 1 81 ? -5.664 9.992 1.415 1.00 85.88 81 ASN A CA 1
ATOM 591 C C . ASN A 1 81 ? -6.394 8.672 1.663 1.00 85.88 81 ASN A C 1
ATOM 593 O O . ASN A 1 81 ? -6.055 7.613 1.140 1.00 85.88 81 ASN A O 1
ATOM 597 N N . PHE A 1 82 ? -7.466 8.780 2.449 1.00 88.25 82 PHE A N 1
ATOM 598 C CA . PHE A 1 82 ? -8.350 7.674 2.794 1.00 88.25 82 PHE A CA 1
ATOM 599 C C . PHE A 1 82 ? -7.600 6.397 3.232 1.00 88.25 82 PHE A C 1
ATOM 601 O O . PHE A 1 82 ? -7.831 5.346 2.627 1.00 88.25 82 PHE A O 1
ATOM 608 N N . PRO A 1 83 ? -6.736 6.421 4.274 1.00 92.56 83 PRO A N 1
ATOM 609 C CA . PRO A 1 83 ? -6.193 5.183 4.827 1.00 92.56 83 PRO A CA 1
ATOM 610 C C . PRO A 1 83 ? -7.317 4.195 5.160 1.00 92.56 83 PRO A C 1
ATOM 612 O O . PRO A 1 83 ? -8.243 4.515 5.906 1.00 92.56 83 PRO A O 1
ATOM 615 N N . ALA A 1 84 ? -7.265 2.995 4.604 1.00 94.06 84 ALA A N 1
ATOM 616 C CA . ALA A 1 84 ? -8.168 1.901 4.925 1.00 94.06 84 ALA A CA 1
ATOM 617 C C . ALA A 1 84 ? -7.374 0.802 5.628 1.00 94.06 84 ALA A C 1
ATOM 619 O O . ALA A 1 84 ? -6.338 0.369 5.125 1.00 94.06 84 ALA A O 1
ATOM 620 N N . GLY A 1 85 ? -7.858 0.380 6.796 1.00 96.25 85 GLY A N 1
ATOM 621 C CA . GLY A 1 85 ? -7.345 -0.787 7.502 1.00 96.25 85 GLY A CA 1
ATOM 622 C C . GLY A 1 85 ? -8.068 -2.054 7.050 1.00 96.25 85 GLY A C 1
ATOM 623 O O . GLY A 1 85 ? -9.292 -2.051 6.930 1.00 96.25 85 GLY A O 1
ATOM 624 N N . TYR A 1 86 ? -7.323 -3.136 6.859 1.00 97.12 86 TYR A N 1
ATOM 625 C CA . TYR A 1 86 ? -7.834 -4.481 6.600 1.00 97.12 86 TYR A CA 1
ATOM 626 C C . TYR A 1 86 ? -7.205 -5.445 7.605 1.00 97.12 86 TYR A C 1
ATOM 628 O O . TYR A 1 86 ? -6.005 -5.359 7.856 1.00 97.12 86 TYR A O 1
ATOM 636 N N . TYR A 1 87 ? -8.006 -6.347 8.175 1.00 97.56 87 TYR A N 1
ATOM 637 C CA . TYR A 1 87 ? -7.568 -7.289 9.207 1.00 97.56 87 TYR A CA 1
ATOM 638 C C . TYR A 1 87 ? -7.762 -8.729 8.733 1.00 97.56 87 TYR A C 1
ATOM 640 O O . TYR A 1 87 ? -8.893 -9.211 8.651 1.00 97.56 87 TYR A O 1
ATOM 648 N N . LEU A 1 88 ? -6.669 -9.390 8.353 1.00 97.12 88 LEU A N 1
ATOM 649 C CA . LEU A 1 88 ? -6.675 -10.761 7.838 1.00 97.12 88 LEU A CA 1
ATOM 650 C C . LEU A 1 88 ? -5.306 -11.421 8.019 1.00 97.12 88 LEU A C 1
ATOM 652 O O . LEU A 1 88 ? -4.287 -10.744 8.032 1.00 97.12 88 LEU A O 1
ATOM 656 N N . ASP A 1 89 ? -5.289 -12.744 8.142 1.00 97.31 89 ASP A N 1
ATOM 657 C CA . ASP A 1 89 ? -4.057 -13.526 8.281 1.00 97.31 89 ASP A CA 1
ATOM 658 C C . ASP A 1 89 ? -3.369 -13.659 6.914 1.00 97.31 89 ASP A C 1
ATOM 660 O O . ASP A 1 89 ? -3.812 -14.433 6.060 1.00 97.31 89 ASP A O 1
ATOM 664 N N . VAL A 1 90 ? -2.327 -12.853 6.683 1.00 97.44 90 VAL A N 1
ATOM 665 C CA . VAL A 1 90 ? -1.517 -12.902 5.448 1.00 97.44 9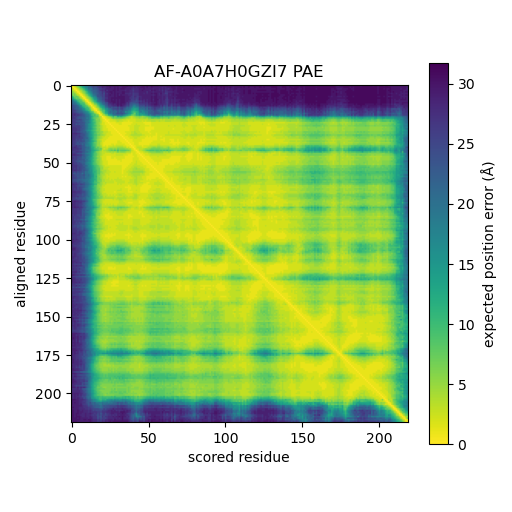0 VAL A CA 1
ATOM 666 C C . VAL A 1 90 ? -0.151 -13.532 5.663 1.00 97.44 90 VAL A C 1
ATOM 668 O O . VAL A 1 90 ? 0.548 -13.837 4.694 1.00 97.44 90 VAL A O 1
ATOM 671 N N . THR A 1 91 ? 0.237 -13.732 6.919 1.00 95.88 91 THR A N 1
ATOM 672 C CA . THR A 1 91 ? 1.439 -14.480 7.287 1.00 95.88 91 THR A CA 1
ATOM 673 C C . THR A 1 91 ? 1.185 -15.983 7.409 1.00 95.88 91 THR A C 1
ATOM 675 O O . THR A 1 91 ? 2.142 -16.759 7.423 1.00 95.88 91 THR A O 1
ATOM 678 N N . PHE A 1 92 ? -0.086 -16.394 7.385 1.00 96.81 92 PHE A N 1
ATOM 679 C CA . PHE A 1 92 ? -0.573 -17.765 7.530 1.00 96.81 92 PHE A CA 1
ATOM 680 C C . PHE A 1 92 ? -0.151 -18.409 8.854 1.00 96.81 92 PHE A C 1
ATOM 682 O O . PHE A 1 92 ? 0.115 -19.614 8.916 1.00 96.81 92 PHE A O 1
ATOM 689 N N . ASP A 1 93 ? -0.067 -17.608 9.915 1.00 95.50 93 ASP A N 1
ATOM 690 C CA . ASP A 1 93 ? 0.360 -18.051 11.243 1.00 95.50 93 ASP A CA 1
ATOM 691 C C . ASP A 1 93 ? -0.815 -18.272 12.219 1.00 95.50 93 ASP A C 1
ATOM 693 O O . ASP A 1 93 ? -0.611 -18.679 13.369 1.00 95.50 93 ASP A O 1
ATOM 697 N N . GLY A 1 94 ? -2.049 -18.058 11.747 1.00 95.06 94 GLY A N 1
ATOM 698 C CA . GLY A 1 94 ? -3.283 -18.175 12.517 1.00 95.06 94 GLY A CA 1
ATOM 699 C C . GLY A 1 94 ? -3.684 -16.901 13.264 1.00 95.06 94 GLY A C 1
ATOM 700 O O . GLY A 1 94 ? -4.710 -16.918 13.952 1.00 95.06 94 GLY A O 1
ATOM 701 N N . ARG A 1 95 ? -2.920 -15.807 13.152 1.00 95.88 95 ARG A N 1
ATOM 702 C CA . ARG A 1 95 ? -3.232 -14.495 13.729 1.00 95.88 95 ARG A CA 1
ATOM 703 C C . ARG A 1 95 ? -3.471 -13.494 12.602 1.00 95.88 95 ARG A C 1
ATOM 705 O O . ARG A 1 95 ? -2.609 -13.315 11.753 1.00 95.88 95 ARG A O 1
ATOM 712 N N . PRO A 1 96 ? -4.621 -12.802 12.569 1.00 97.12 96 PRO A N 1
ATOM 713 C CA . PRO A 1 96 ? -4.824 -11.800 11.540 1.00 97.12 96 PRO A CA 1
ATOM 714 C C . PRO A 1 96 ? -3.881 -10.606 11.728 1.00 97.12 96 PRO A C 1
ATOM 716 O O . PRO A 1 96 ? -3.695 -10.111 12.843 1.00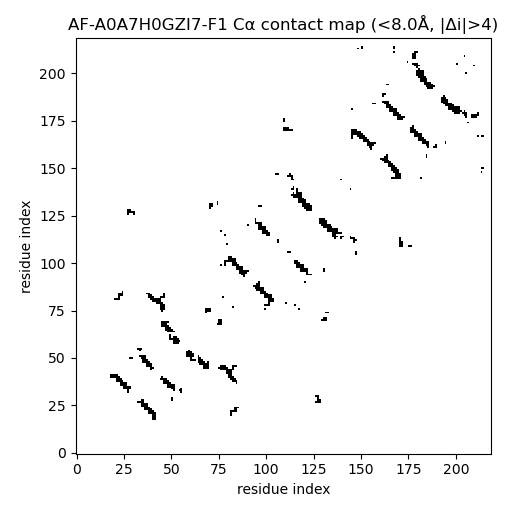 97.12 96 PRO A O 1
ATOM 719 N N . ASP A 1 97 ? -3.317 -10.147 10.618 1.00 98.31 97 ASP A N 1
ATOM 720 C CA . ASP A 1 97 ? -2.418 -9.006 10.499 1.00 98.31 97 ASP A CA 1
ATOM 721 C C . ASP A 1 97 ? -3.191 -7.749 10.085 1.00 98.31 97 ASP A C 1
ATOM 723 O O . ASP A 1 97 ? -4.321 -7.826 9.596 1.00 98.31 97 ASP A O 1
ATOM 727 N N . LEU A 1 98 ? -2.574 -6.576 10.241 1.00 98.31 98 LEU A N 1
ATOM 728 C CA . LEU A 1 98 ? -3.142 -5.311 9.782 1.00 98.31 98 LEU A CA 1
ATOM 729 C C . LEU A 1 98 ? -2.470 -4.862 8.485 1.00 98.31 98 LEU A C 1
ATOM 731 O O . LEU A 1 98 ? -1.275 -4.573 8.447 1.00 98.31 98 LEU A O 1
ATOM 735 N N . ILE A 1 99 ? -3.268 -4.692 7.438 1.00 98.25 99 ILE A N 1
ATOM 736 C CA . ILE A 1 99 ? -2.856 -4.027 6.203 1.00 98.25 99 ILE A CA 1
ATOM 737 C C . ILE A 1 99 ? -3.451 -2.624 6.197 1.00 98.25 99 ILE A C 1
ATOM 739 O O . ILE A 1 99 ? -4.641 -2.453 6.453 1.00 98.25 99 ILE A O 1
ATOM 743 N N . ALA A 1 100 ? -2.641 -1.620 5.878 1.00 96.94 100 ALA A N 1
ATOM 744 C CA . ALA A 1 100 ? -3.095 -0.255 5.658 1.00 96.94 100 ALA A CA 1
ATOM 745 C C . ALA A 1 100 ? -2.763 0.185 4.230 1.00 96.94 100 ALA A C 1
ATOM 747 O O . ALA A 1 100 ? -1.596 0.178 3.841 1.00 96.94 100 ALA A O 1
ATOM 748 N N . ALA A 1 101 ? -3.776 0.585 3.465 1.00 94.69 101 ALA A N 1
ATOM 749 C CA . ALA A 1 101 ? -3.632 1.018 2.073 1.00 94.69 101 ALA A CA 1
ATOM 750 C C . ALA A 1 101 ? -4.525 2.234 1.781 1.00 94.69 101 ALA A C 1
ATOM 752 O O . ALA A 1 101 ? -5.528 2.423 2.476 1.00 94.69 101 ALA A O 1
ATOM 753 N N . PRO A 1 102 ? -4.195 3.072 0.785 1.00 91.50 102 PRO A N 1
ATOM 754 C CA . PRO A 1 102 ? -5.056 4.182 0.409 1.00 91.50 102 PRO A CA 1
ATOM 755 C C . PRO A 1 102 ? -6.304 3.647 -0.299 1.00 91.50 102 PRO A C 1
ATOM 757 O O . PRO A 1 102 ? -6.214 2.781 -1.169 1.00 91.50 102 PRO A O 1
ATOM 760 N N . ALA A 1 103 ? -7.479 4.177 0.031 1.00 88.69 103 ALA A N 1
ATOM 761 C CA . ALA A 1 103 ? -8.704 3.928 -0.728 1.00 88.69 103 ALA A CA 1
ATOM 762 C C . ALA A 1 103 ? -8.818 4.939 -1.880 1.00 88.69 103 ALA A C 1
ATOM 764 O O . ALA A 1 103 ? -9.702 5.797 -1.901 1.00 88.69 103 ALA A O 1
ATOM 765 N N . LEU A 1 104 ? -7.879 4.849 -2.821 1.00 85.25 104 LEU A N 1
ATOM 766 C CA . LEU A 1 104 ? -7.786 5.708 -3.996 1.00 85.25 104 LEU A CA 1
ATOM 767 C C . LEU A 1 104 ? -7.996 4.910 -5.284 1.00 85.25 104 LEU A C 1
ATOM 769 O O . LEU A 1 104 ? -7.653 3.733 -5.362 1.00 85.25 104 LEU A O 1
ATOM 773 N N . PHE A 1 105 ? -8.552 5.571 -6.299 1.00 81.56 105 PHE A N 1
ATOM 774 C CA . PHE A 1 105 ? -8.642 5.018 -7.654 1.00 81.56 105 PHE A CA 1
ATOM 775 C C . PHE A 1 105 ? -7.397 5.341 -8.493 1.00 81.56 105 PHE A C 1
ATOM 777 O O . PHE A 1 105 ? -7.012 4.557 -9.356 1.00 81.56 105 PHE A O 1
ATOM 784 N N . ASP A 1 106 ? -6.782 6.491 -8.232 1.00 80.94 106 ASP A N 1
ATOM 785 C CA . ASP A 1 106 ? -5.621 7.027 -8.930 1.00 80.94 106 ASP A CA 1
ATOM 786 C C . ASP A 1 106 ? -4.658 7.694 -7.929 1.00 80.94 106 ASP A C 1
ATOM 788 O O . ASP A 1 106 ? -4.757 7.537 -6.711 1.00 80.94 106 ASP A O 1
ATOM 792 N N . ASN A 1 107 ? -3.712 8.462 -8.443 1.00 81.31 107 ASN A N 1
ATOM 793 C CA . ASN A 1 107 ? -2.762 9.252 -7.674 1.00 81.31 107 ASN A CA 1
ATOM 794 C C . ASN A 1 107 ? -3.340 10.573 -7.108 1.00 81.31 107 ASN A C 1
ATOM 796 O O . ASN A 1 107 ? -2.567 11.528 -6.962 1.00 81.31 107 ASN A O 1
ATOM 800 N N . HIS A 1 108 ? -4.652 10.683 -6.842 1.00 80.88 108 HIS A N 1
ATOM 801 C CA . HIS A 1 108 ? -5.300 11.913 -6.357 1.00 80.88 108 HIS A CA 1
ATOM 802 C C . HIS A 1 108 ? -4.447 12.674 -5.329 1.00 80.88 108 HIS A C 1
ATOM 804 O O . HIS A 1 108 ? -3.837 12.073 -4.449 1.00 80.88 108 HIS A O 1
ATOM 810 N N . ASP A 1 109 ? -4.390 14.003 -5.445 1.00 80.62 109 ASP A N 1
ATOM 811 C CA . ASP A 1 109 ? -3.457 14.878 -4.710 1.00 80.62 109 ASP A CA 1
ATOM 812 C C . ASP A 1 109 ? -1.969 14.609 -4.948 1.00 80.62 109 ASP A C 1
ATOM 814 O O . ASP A 1 109 ? -1.110 14.993 -4.144 1.00 80.62 109 ASP A O 1
ATOM 818 N N . GLN A 1 110 ? -1.640 14.023 -6.100 1.00 84.56 110 GLN A N 1
ATOM 819 C CA . GLN A 1 110 ? -0.263 13.759 -6.499 1.00 84.56 110 GLN A CA 1
ATOM 820 C C . GLN A 1 110 ? 0.466 12.874 -5.484 1.00 84.56 110 GLN A C 1
ATOM 822 O O . GLN A 1 110 ? 1.629 13.138 -5.139 1.00 84.56 110 GLN A O 1
ATOM 827 N N . VAL A 1 111 ? -0.232 11.871 -4.952 1.00 85.50 111 VAL A N 1
ATOM 828 C CA . VAL A 1 111 ? 0.376 10.880 -4.068 1.00 85.50 111 VAL A CA 1
ATOM 829 C C . VAL A 1 111 ? 1.240 9.922 -4.876 1.00 85.50 111 VAL A C 1
ATOM 831 O O . VAL A 1 111 ? 0.962 9.633 -6.038 1.00 85.50 111 VAL A O 1
ATOM 834 N N . SER A 1 112 ? 2.303 9.431 -4.247 1.00 87.44 112 SER A N 1
ATOM 835 C CA . SER A 1 112 ? 2.976 8.241 -4.749 1.00 87.44 112 SER A CA 1
ATOM 836 C C . SER A 1 112 ? 2.127 7.037 -4.375 1.00 87.44 112 SER A C 1
ATOM 838 O O . SER A 1 112 ? 1.787 6.875 -3.199 1.00 87.44 112 SER A O 1
ATOM 840 N N . THR A 1 113 ? 1.779 6.206 -5.352 1.00 87.69 113 THR A N 1
ATOM 841 C CA . THR A 1 113 ? 1.202 4.885 -5.076 1.00 87.69 113 THR A CA 1
ATOM 842 C C . THR A 1 113 ? 2.284 3.818 -4.942 1.00 87.69 113 THR A C 1
ATOM 844 O O . THR A 1 113 ? 1.973 2.715 -4.484 1.00 87.69 113 THR A O 1
ATOM 847 N N . SER A 1 114 ? 3.548 4.158 -5.233 1.00 86.31 114 SER A N 1
ATOM 848 C CA . SER A 1 114 ? 4.681 3.282 -4.945 1.00 86.31 114 SER A CA 1
ATOM 849 C C . SER A 1 114 ? 4.829 3.098 -3.432 1.00 86.31 114 SER A C 1
ATOM 851 O O . SER A 1 114 ? 4.808 4.070 -2.675 1.00 86.31 114 SER A O 1
ATOM 853 N N . GLN A 1 115 ? 4.925 1.846 -2.974 1.00 87.69 115 GLN A N 1
ATOM 854 C CA . GLN A 1 115 ? 5.045 1.512 -1.543 1.00 87.69 115 GLN A CA 1
ATOM 855 C C . GLN A 1 115 ? 3.901 2.085 -0.670 1.00 87.69 115 GLN A C 1
ATOM 857 O O . GLN A 1 115 ? 4.123 2.677 0.391 1.00 87.69 115 GLN A O 1
ATOM 862 N N . SER A 1 116 ? 2.659 1.958 -1.143 1.00 90.44 116 SER A N 1
ATOM 863 C CA . SER A 1 116 ? 1.463 2.510 -0.491 1.00 90.44 116 SER A CA 1
ATOM 864 C C . SER A 1 116 ? 0.662 1.486 0.320 1.00 90.44 116 SER A C 1
ATOM 866 O O . SER A 1 116 ? -0.179 1.879 1.131 1.00 90.44 116 SER A O 1
ATOM 868 N N . VAL A 1 117 ? 0.947 0.193 0.165 1.00 94.75 117 VAL A N 1
ATOM 869 C CA . VAL A 1 117 ? 0.323 -0.895 0.924 1.00 94.75 117 VAL A CA 1
ATOM 870 C C . VAL A 1 117 ? 1.266 -1.332 2.044 1.00 94.75 117 VAL A C 1
ATOM 872 O O . VAL A 1 117 ? 2.292 -1.967 1.815 1.00 94.75 117 VAL A O 1
ATOM 875 N N . ARG A 1 118 ? 0.922 -1.004 3.288 1.00 96.50 118 ARG A N 1
ATOM 876 C CA . ARG A 1 118 ? 1.745 -1.299 4.468 1.00 96.50 118 ARG A CA 1
ATOM 877 C C . ARG A 1 118 ? 1.212 -2.518 5.204 1.00 96.50 118 ARG A C 1
ATOM 879 O O . ARG A 1 118 ? 0.046 -2.525 5.586 1.00 96.50 118 ARG A O 1
ATOM 886 N N . LEU A 1 119 ? 2.071 -3.499 5.461 1.00 98.06 119 LEU A N 1
ATOM 887 C CA . LEU A 1 119 ? 1.781 -4.655 6.306 1.00 98.06 119 LEU A CA 1
ATOM 888 C C . LEU A 1 119 ? 2.370 -4.466 7.703 1.00 98.06 119 LEU A C 1
ATOM 890 O O . LEU A 1 119 ? 3.582 -4.285 7.873 1.00 98.06 119 LEU A O 1
ATOM 894 N N . TYR A 1 120 ? 1.502 -4.587 8.696 1.00 98.44 120 TYR A N 1
ATOM 895 C CA . TYR A 1 120 ? 1.844 -4.680 10.099 1.00 98.44 120 TYR A CA 1
ATOM 896 C C . TYR A 1 120 ? 1.506 -6.079 10.610 1.00 98.44 120 TYR A C 1
ATOM 898 O O . TYR A 1 120 ? 0.341 -6.472 10.625 1.00 98.44 120 TYR A O 1
ATOM 906 N N . GLU A 1 121 ? 2.528 -6.815 11.030 1.00 98.38 121 GLU A N 1
ATOM 907 C CA . GLU A 1 121 ? 2.390 -8.179 11.532 1.00 98.38 121 GLU A CA 1
ATOM 908 C C . GLU A 1 121 ? 1.840 -8.172 12.957 1.00 98.38 121 GLU A C 1
ATOM 910 O O . GLU A 1 121 ? 2.267 -7.364 13.791 1.00 98.38 121 GLU A O 1
ATOM 915 N N . ASN A 1 122 ? 0.889 -9.062 13.234 1.00 98.00 122 ASN A N 1
ATOM 916 C CA . ASN A 1 122 ? 0.339 -9.234 14.571 1.00 98.00 122 ASN A CA 1
ATOM 917 C C . ASN A 1 122 ? 1.156 -10.255 15.370 1.00 98.00 122 ASN A C 1
ATOM 919 O O . ASN A 1 122 ? 0.952 -11.463 15.290 1.00 98.00 122 ASN A O 1
ATOM 923 N N . GLY A 1 123 ? 2.056 -9.755 16.214 1.00 96.25 123 GLY A N 1
ATOM 924 C CA . GLY A 1 123 ? 2.896 -10.596 17.067 1.00 96.25 123 GLY A CA 1
ATOM 925 C C . GLY A 1 123 ? 2.230 -11.059 18.368 1.00 96.25 123 GLY A C 1
ATOM 926 O O . GLY A 1 123 ? 2.898 -11.686 19.193 1.00 96.25 123 GLY A O 1
ATOM 927 N N . SER A 1 124 ? 0.962 -10.712 18.617 1.00 95.19 124 SER A N 1
ATOM 928 C CA . SER A 1 124 ? 0.320 -11.014 19.900 1.00 95.19 124 SER A CA 1
ATOM 929 C C . SER A 1 124 ? -0.143 -12.470 19.995 1.00 95.19 124 SER A C 1
ATOM 931 O O . SER A 1 124 ? -0.843 -12.951 19.108 1.00 95.19 124 SER A O 1
ATOM 933 N N . PRO A 1 125 ? 0.164 -13.188 21.090 1.00 90.56 125 PRO A N 1
ATOM 934 C CA . PRO A 1 125 ? -0.406 -14.507 21.351 1.00 90.56 125 PRO A CA 1
ATOM 935 C C . PRO A 1 125 ? -1.795 -14.449 22.013 1.00 90.56 125 PRO A C 1
ATOM 937 O O . PRO A 1 125 ? -2.358 -15.501 22.315 1.00 90.56 125 PRO A O 1
ATOM 940 N N . THR A 1 126 ? -2.323 -13.258 22.314 1.00 92.06 126 THR A N 1
ATOM 941 C CA . THR A 1 126 ? -3.620 -13.067 22.983 1.00 92.06 126 THR A CA 1
ATOM 942 C C . THR A 1 126 ? -4.653 -12.474 22.023 1.00 92.06 126 THR A C 1
ATOM 944 O O . THR A 1 126 ? -4.352 -12.197 20.866 1.00 92.06 126 THR A O 1
ATOM 947 N N . ALA A 1 127 ? -5.885 -12.276 22.502 1.00 88.19 127 ALA A N 1
ATOM 948 C CA . ALA A 1 127 ? -6.932 -11.605 21.733 1.00 88.19 127 ALA A CA 1
ATOM 949 C C . ALA A 1 127 ? -6.630 -10.117 21.466 1.00 88.19 127 ALA A C 1
ATOM 951 O O . ALA A 1 127 ? -7.151 -9.568 20.504 1.00 88.19 127 ALA A O 1
ATOM 952 N N . VAL A 1 128 ? -5.766 -9.488 22.274 1.00 96.19 128 VAL A N 1
ATOM 953 C CA . VAL A 1 128 ? -5.357 -8.086 22.111 1.00 96.19 128 VAL A CA 1
ATOM 954 C C . VAL A 1 128 ? -4.286 -8.008 21.022 1.00 96.19 128 VAL A C 1
ATOM 956 O O . VAL A 1 128 ? -3.191 -8.532 21.246 1.00 96.19 128 VAL A O 1
ATOM 959 N N . PRO A 1 129 ? -4.538 -7.382 19.860 1.00 96.69 129 PRO A N 1
ATOM 960 C CA . PRO A 1 129 ? -3.575 -7.353 18.767 1.00 96.69 129 PRO A CA 1
ATOM 961 C C . PRO A 1 129 ? -2.344 -6.499 19.103 1.00 96.69 129 PRO A C 1
ATOM 963 O O . PRO A 1 129 ? -2.431 -5.468 19.769 1.00 96.69 129 PRO A O 1
ATOM 966 N N . SER A 1 130 ? -1.178 -6.909 18.599 1.00 96.69 130 SER A N 1
ATOM 967 C CA . SER A 1 130 ? 0.085 -6.178 18.753 1.00 96.69 130 SER A CA 1
ATOM 968 C C . SER A 1 130 ? 0.775 -6.067 17.403 1.00 96.69 130 SER A C 1
ATOM 970 O O . SER A 1 130 ? 1.442 -6.996 16.949 1.00 96.69 130 SER A O 1
ATOM 972 N N . PHE A 1 131 ? 0.576 -4.925 16.752 1.00 98.19 131 PHE A N 1
ATOM 973 C CA . PHE A 1 131 ? 1.006 -4.696 15.379 1.00 98.19 131 PHE A CA 1
ATOM 974 C C . PHE A 1 131 ? 2.391 -4.049 15.308 1.00 98.19 131 PHE A C 1
ATOM 976 O O . PHE A 1 131 ? 2.612 -2.953 15.835 1.00 98.19 131 PHE A O 1
ATOM 983 N N . THR A 1 132 ? 3.308 -4.680 14.579 1.00 97.94 132 THR A N 1
ATOM 984 C CA . THR A 1 132 ? 4.630 -4.126 14.254 1.00 97.94 132 THR A CA 1
ATOM 985 C C . THR A 1 132 ? 4.781 -3.996 12.745 1.00 97.94 132 THR A C 1
ATOM 987 O O . THR A 1 132 ? 4.353 -4.862 11.991 1.00 97.94 132 THR A O 1
ATOM 990 N N . LEU A 1 133 ? 5.362 -2.890 12.268 1.00 97.75 133 LEU A N 1
ATOM 991 C CA . LEU A 1 133 ? 5.579 -2.713 10.831 1.00 97.75 133 LEU A CA 1
ATOM 992 C C . LEU A 1 133 ? 6.537 -3.799 10.331 1.00 97.75 133 LEU A C 1
ATOM 994 O O . LEU A 1 133 ? 7.700 -3.824 10.734 1.00 97.75 133 LEU A O 1
ATOM 998 N N . ARG A 1 134 ? 6.051 -4.649 9.427 1.00 96.81 134 ARG A N 1
ATOM 999 C CA . ARG A 1 134 ? 6.841 -5.698 8.781 1.00 96.81 134 ARG A CA 1
ATOM 1000 C C . ARG A 1 134 ? 7.356 -5.242 7.426 1.00 96.81 134 ARG A C 1
ATOM 1002 O O . ARG A 1 134 ? 8.534 -5.411 7.129 1.00 96.81 134 ARG A O 1
ATOM 1009 N N . GLN A 1 135 ? 6.475 -4.667 6.609 1.00 95.69 135 GLN A N 1
ATOM 1010 C CA . GLN A 1 135 ? 6.794 -4.306 5.233 1.00 95.69 135 GLN A CA 1
ATOM 1011 C C . GLN A 1 135 ? 6.020 -3.047 4.803 1.00 95.69 135 GLN A C 1
ATOM 1013 O O . GLN A 1 135 ? 4.796 -3.024 4.924 1.00 95.69 135 GLN A O 1
ATOM 1018 N N . PRO A 1 136 ? 6.690 -1.988 4.311 1.00 94.06 136 PRO A N 1
ATOM 1019 C CA . PRO A 1 136 ? 6.020 -0.759 3.878 1.00 94.06 136 PRO A CA 1
ATOM 1020 C C . PRO A 1 136 ? 5.413 -0.845 2.467 1.00 94.06 136 PRO A C 1
ATOM 1022 O O . PRO A 1 136 ? 4.675 0.054 2.084 1.00 94.06 136 PRO A O 1
ATOM 1025 N N . ASP A 1 137 ? 5.743 -1.891 1.712 1.00 94.50 137 ASP A N 1
ATOM 1026 C CA . ASP A 1 137 ? 5.401 -2.112 0.305 1.00 94.50 137 ASP A CA 1
ATOM 1027 C C . ASP A 1 137 ? 4.869 -3.535 0.071 1.00 94.50 137 ASP A C 1
ATOM 1029 O O . ASP A 1 137 ? 5.267 -4.241 -0.857 1.00 94.50 137 ASP A O 1
ATOM 1033 N N . PHE A 1 138 ? 3.992 -3.997 0.957 1.00 95.94 138 PHE A N 1
ATOM 1034 C CA . PHE A 1 138 ? 3.389 -5.320 0.877 1.00 95.94 138 PHE A CA 1
ATOM 1035 C C . PHE A 1 138 ? 2.660 -5.514 -0.459 1.00 95.94 138 PHE A C 1
ATOM 1037 O O . PHE A 1 138 ? 1.936 -4.634 -0.912 1.00 95.94 138 PHE A O 1
ATOM 1044 N N . LEU A 1 139 ? 2.875 -6.666 -1.105 1.00 93.31 139 LEU A N 1
ATOM 1045 C CA . LEU A 1 139 ? 2.438 -6.962 -2.481 1.00 93.31 139 LEU A CA 1
ATOM 1046 C C . LEU A 1 139 ? 3.045 -6.057 -3.569 1.00 93.31 139 LEU A C 1
ATOM 1048 O O . LEU A 1 139 ? 2.713 -6.240 -4.733 1.00 93.31 139 LEU A O 1
ATOM 1052 N N . GLN A 1 140 ? 3.937 -5.123 -3.225 1.00 93.31 140 GLN A N 1
ATOM 1053 C CA . GLN A 1 140 ? 4.583 -4.187 -4.153 1.00 93.31 14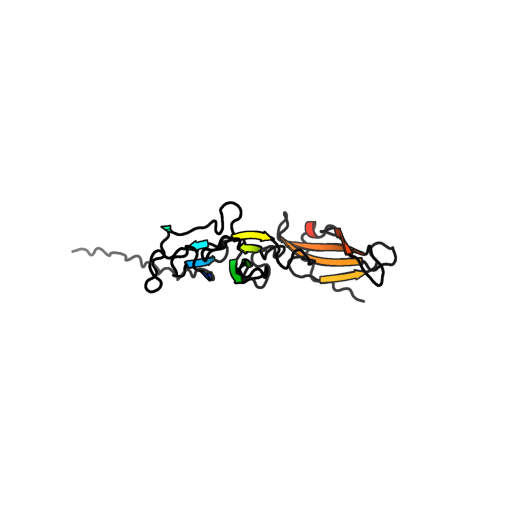0 GLN A CA 1
ATOM 1054 C C . GLN A 1 140 ? 6.097 -4.398 -4.263 1.00 93.31 140 GLN A C 1
ATOM 1056 O O . GLN A 1 140 ? 6.649 -4.238 -5.347 1.00 93.31 140 GLN A O 1
ATOM 1061 N N . GLY A 1 141 ? 6.766 -4.810 -3.181 1.00 91.44 141 GLY A N 1
ATOM 1062 C CA . GLY A 1 141 ? 8.232 -4.896 -3.106 1.00 91.44 141 GLY A CA 1
ATOM 1063 C C . GLY A 1 141 ? 8.890 -5.890 -4.073 1.00 91.44 141 GLY A C 1
ATOM 1064 O O . GLY A 1 141 ? 10.076 -5.762 -4.365 1.00 91.44 141 GLY A O 1
ATOM 1065 N N . GLU A 1 142 ? 8.132 -6.855 -4.602 1.00 88.88 142 GLU A N 1
ATOM 1066 C CA . GLU A 1 142 ? 8.603 -7.819 -5.612 1.00 88.88 142 GLU A CA 1
ATOM 1067 C C . GLU A 1 142 ? 8.160 -7.461 -7.042 1.00 88.88 142 GLU A C 1
ATOM 1069 O O . GLU A 1 142 ? 8.457 -8.186 -7.990 1.00 88.88 142 GLU A O 1
ATOM 1074 N N . MET A 1 143 ? 7.450 -6.344 -7.219 1.00 89.62 143 MET A N 1
ATOM 1075 C CA . MET A 1 143 ? 6.966 -5.879 -8.516 1.00 89.62 143 MET A CA 1
ATOM 1076 C C . MET A 1 143 ? 7.798 -4.704 -9.033 1.00 89.62 143 MET A C 1
ATOM 1078 O O . MET A 1 143 ? 8.446 -3.970 -8.286 1.00 89.62 143 MET A O 1
ATOM 1082 N N . ILE A 1 144 ? 7.739 -4.484 -10.347 1.00 90.62 144 ILE A N 1
ATOM 1083 C CA . ILE A 1 144 ? 8.131 -3.199 -10.922 1.00 90.62 144 ILE A CA 1
ATOM 1084 C C . ILE A 1 144 ? 6.986 -2.225 -10.666 1.00 90.62 144 ILE A C 1
ATOM 1086 O O . ILE A 1 144 ? 6.007 -2.184 -11.408 1.00 90.62 144 ILE A O 1
ATOM 1090 N N . ASP A 1 145 ? 7.118 -1.470 -9.583 1.00 90.38 145 ASP A N 1
ATOM 1091 C CA . ASP A 1 145 ? 6.177 -0.427 -9.210 1.00 90.38 145 ASP A CA 1
ATOM 1092 C C . ASP A 1 145 ? 6.699 0.932 -9.678 1.00 90.38 145 ASP A C 1
ATOM 1094 O O . ASP A 1 145 ? 7.688 1.466 -9.172 1.00 90.38 145 ASP A O 1
ATOM 1098 N N . VAL A 1 146 ? 6.027 1.467 -10.691 1.00 90.62 146 VAL A N 1
ATOM 1099 C CA . VAL A 1 146 ? 6.279 2.797 -11.246 1.00 90.62 146 VAL A CA 1
ATOM 1100 C C . VAL A 1 146 ? 5.125 3.741 -10.912 1.00 90.62 146 VAL A C 1
ATOM 1102 O O . VAL A 1 146 ? 4.833 4.640 -11.697 1.00 90.62 146 VAL A O 1
ATOM 1105 N N . SER A 1 147 ? 4.466 3.534 -9.768 1.00 90.62 147 SER A N 1
ATOM 1106 C CA . SER A 1 147 ? 3.319 4.300 -9.285 1.00 90.62 147 SER A CA 1
ATOM 1107 C C . SER A 1 147 ? 2.126 4.237 -10.251 1.00 90.62 147 SER A C 1
ATOM 1109 O O . SER A 1 147 ? 1.387 3.253 -10.250 1.00 90.62 147 SER A O 1
ATOM 1111 N N . GLU A 1 148 ? 1.901 5.261 -11.075 1.00 88.25 148 GLU A N 1
ATOM 1112 C CA . GLU A 1 148 ? 0.747 5.333 -11.978 1.00 88.25 148 GLU A CA 1
ATOM 1113 C C . GLU A 1 148 ? 1.177 5.337 -13.454 1.00 88.25 148 GLU A C 1
ATOM 1115 O O . GLU A 1 148 ? 2.324 5.624 -13.791 1.00 88.25 148 GLU A O 1
ATOM 1120 N N . ALA A 1 149 ? 0.237 5.023 -14.350 1.00 88.81 149 ALA A N 1
ATOM 1121 C CA . ALA A 1 149 ? 0.396 5.121 -15.800 1.00 88.81 149 ALA A CA 1
ATOM 1122 C C . ALA A 1 149 ? 1.549 4.270 -16.363 1.00 88.81 149 ALA A C 1
ATOM 1124 O O . ALA A 1 149 ? 2.180 4.645 -17.354 1.00 88.81 149 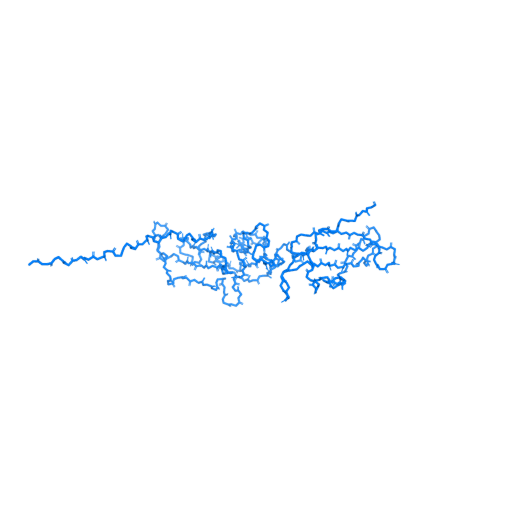ALA A O 1
ATOM 1125 N N . ALA A 1 150 ? 1.784 3.105 -15.748 1.00 91.69 150 ALA A N 1
ATOM 1126 C CA . ALA A 1 150 ? 2.767 2.130 -16.195 1.00 91.69 150 ALA A CA 1
ATOM 1127 C C . ALA A 1 150 ? 2.564 1.776 -17.679 1.00 91.69 150 ALA A C 1
ATOM 1129 O O . ALA A 1 150 ? 1.529 1.228 -18.065 1.00 91.69 150 ALA A O 1
ATOM 1130 N N . ALA A 1 151 ? 3.561 2.069 -18.513 1.00 94.62 151 ALA A N 1
ATOM 1131 C CA . ALA A 1 151 ? 3.556 1.716 -19.931 1.00 94.62 151 ALA A CA 1
ATOM 1132 C C . ALA A 1 151 ? 4.920 1.122 -20.329 1.00 94.62 151 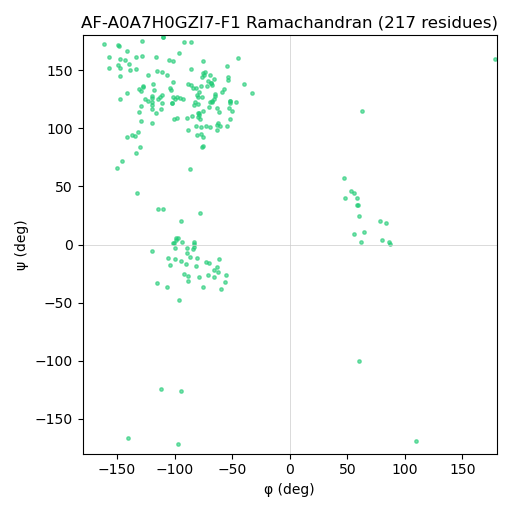ALA A C 1
ATOM 1134 O O . ALA A 1 151 ? 5.849 1.880 -20.630 1.00 94.62 151 ALA A O 1
ATOM 1135 N N . PRO A 1 152 ? 5.074 -0.217 -20.281 1.00 95.38 152 PRO A N 1
ATOM 1136 C CA . PRO A 1 152 ? 6.310 -0.888 -20.662 1.00 95.38 152 PRO A CA 1
ATOM 1137 C C . PRO A 1 152 ? 6.486 -0.942 -22.186 1.00 95.38 152 PRO A C 1
ATOM 1139 O O . PRO A 1 152 ? 5.531 -1.135 -22.937 1.00 95.38 152 PRO A O 1
ATOM 1142 N N . ALA A 1 153 ? 7.731 -0.824 -22.634 1.00 96.38 153 ALA A N 1
ATOM 1143 C CA . ALA A 1 153 ? 8.182 -1.022 -24.005 1.00 96.38 153 ALA A CA 1
ATOM 1144 C C . ALA A 1 153 ? 9.519 -1.776 -24.000 1.00 96.38 153 ALA A C 1
ATOM 1146 O O . ALA A 1 153 ? 10.309 -1.632 -23.066 1.00 96.38 153 ALA A O 1
ATOM 1147 N N . PHE A 1 154 ? 9.781 -2.557 -25.048 1.00 96.81 154 PHE A N 1
ATOM 1148 C CA . PHE A 1 154 ? 10.984 -3.384 -25.165 1.00 96.81 154 PHE A CA 1
ATOM 1149 C C . PHE A 1 154 ? 11.763 -3.058 -26.439 1.00 96.81 154 PHE A C 1
ATOM 1151 O O . PHE A 1 154 ? 11.168 -2.752 -27.473 1.00 96.81 154 PHE A O 1
ATOM 1158 N N . GLY A 1 155 ? 13.088 -3.152 -26.373 1.00 96.12 155 GLY A N 1
ATOM 1159 C CA . GLY A 1 155 ? 13.984 -2.940 -27.511 1.00 96.12 155 GLY A CA 1
ATOM 1160 C C . GLY A 1 155 ? 15.447 -3.071 -27.099 1.00 96.12 155 GLY A C 1
ATOM 1161 O O . GLY A 1 155 ? 15.757 -2.957 -25.921 1.00 96.12 155 GLY A O 1
ATOM 1162 N N . ASP A 1 156 ? 16.344 -3.322 -28.050 1.00 97.19 156 ASP A N 1
ATOM 1163 C CA . ASP A 1 156 ? 17.789 -3.376 -27.783 1.00 97.19 156 ASP A CA 1
ATOM 1164 C C . ASP A 1 156 ? 18.341 -1.951 -27.613 1.00 97.19 156 ASP A C 1
ATOM 1166 O O . ASP A 1 156 ? 18.642 -1.253 -28.585 1.00 97.19 156 ASP A O 1
ATOM 1170 N N . LEU A 1 157 ? 18.380 -1.482 -26.366 1.00 95.88 157 LEU A N 1
ATOM 1171 C CA . LEU A 1 157 ? 18.786 -0.121 -26.006 1.00 95.88 157 LEU A CA 1
ATOM 1172 C C . LEU A 1 157 ? 20.284 -0.046 -25.707 1.00 95.88 157 LEU A C 1
ATOM 1174 O O . LEU A 1 157 ? 20.887 1.025 -25.823 1.00 95.88 157 LEU A O 1
ATOM 1178 N N . SER A 1 158 ? 20.880 -1.168 -25.308 1.00 95.44 158 SER A N 1
ATOM 1179 C CA . SER A 1 158 ? 22.301 -1.285 -24.998 1.00 95.44 158 SER A CA 1
ATOM 1180 C C . SER A 1 158 ? 23.174 -1.665 -26.203 1.00 95.44 158 SER A C 1
ATOM 1182 O O . SER A 1 158 ? 24.387 -1.437 -26.162 1.00 95.44 158 SER A O 1
ATOM 1184 N N . GLY A 1 159 ? 22.574 -2.170 -27.284 1.00 96.81 159 GLY A N 1
ATOM 1185 C CA . GLY A 1 159 ? 23.251 -2.601 -28.507 1.00 96.81 159 GLY A CA 1
ATOM 1186 C C . GLY A 1 159 ? 23.922 -3.971 -28.390 1.00 96.81 159 GLY A C 1
ATOM 1187 O O . GLY A 1 159 ? 24.858 -4.250 -29.143 1.00 96.81 159 GLY A O 1
ATOM 1188 N N . ASP A 1 160 ? 23.510 -4.800 -27.428 1.00 96.69 160 ASP A N 1
ATOM 1189 C CA . ASP A 1 160 ? 24.094 -6.125 -27.175 1.00 96.69 160 ASP A CA 1
ATOM 1190 C C . ASP A 1 160 ? 23.294 -7.284 -27.795 1.00 96.69 160 ASP A C 1
ATOM 1192 O O . ASP A 1 160 ? 23.677 -8.450 -27.663 1.00 96.69 160 ASP A O 1
ATOM 1196 N N . GLY A 1 161 ? 22.231 -6.966 -28.539 1.00 96.75 161 GLY A N 1
ATOM 1197 C CA . GLY A 1 161 ? 21.367 -7.937 -29.199 1.00 96.75 161 GLY A CA 1
ATOM 1198 C C . GLY A 1 161 ? 20.327 -8.579 -28.278 1.00 96.75 161 GLY A C 1
ATOM 1199 O O . GLY A 1 161 ? 19.599 -9.463 -28.739 1.00 96.75 161 GLY A O 1
ATOM 1200 N N . LEU A 1 162 ? 20.229 -8.163 -27.009 1.00 97.94 162 LEU A N 1
ATOM 1201 C CA . LEU A 1 162 ? 19.171 -8.578 -26.089 1.00 97.94 162 LEU A CA 1
ATOM 1202 C C . LEU A 1 162 ? 18.103 -7.477 -25.967 1.00 97.94 162 LEU A C 1
ATOM 1204 O O . LEU A 1 162 ? 18.430 -6.294 -25.913 1.00 97.94 162 LEU A O 1
ATOM 1208 N N . PRO A 1 163 ? 16.803 -7.826 -25.915 1.00 97.62 163 PRO A N 1
ATOM 1209 C CA . PRO A 1 163 ? 15.763 -6.834 -25.682 1.00 97.62 163 PRO A CA 1
ATOM 1210 C C . PRO A 1 163 ? 15.835 -6.335 -24.236 1.00 97.62 163 PRO A C 1
ATOM 1212 O O . PRO A 1 163 ? 15.624 -7.103 -23.295 1.00 97.62 163 PRO A O 1
ATOM 1215 N N . ASP A 1 164 ? 16.085 -5.042 -24.077 1.00 98.19 164 ASP A N 1
ATOM 1216 C CA . ASP A 1 164 ? 15.959 -4.306 -22.826 1.00 98.19 164 ASP A CA 1
ATOM 1217 C C . ASP A 1 164 ? 14.515 -3.812 -22.626 1.00 98.19 164 ASP A C 1
ATOM 1219 O O . ASP A 1 164 ? 13.666 -3.949 -23.512 1.00 98.19 164 ASP A O 1
ATOM 1223 N N . MET A 1 165 ? 14.222 -3.218 -21.465 1.00 97.38 165 MET A N 1
ATOM 1224 C CA . MET A 1 165 ? 12.897 -2.697 -21.126 1.00 97.38 165 MET A CA 1
ATOM 1225 C C . MET A 1 165 ? 12.962 -1.242 -20.660 1.00 97.38 165 MET A C 1
ATOM 1227 O O . MET A 1 165 ? 13.778 -0.866 -19.819 1.00 97.38 165 MET A O 1
ATOM 1231 N N . VAL A 1 166 ? 12.037 -0.427 -21.155 1.00 97.19 166 VAL A N 1
ATOM 1232 C CA . VAL A 1 166 ? 11.740 0.900 -20.614 1.00 97.19 166 VAL A CA 1
ATOM 1233 C C . VAL A 1 166 ? 10.304 0.913 -20.126 1.00 97.19 166 VAL A C 1
ATOM 1235 O O . VAL A 1 166 ? 9.405 0.485 -20.840 1.00 97.19 166 VAL A O 1
ATOM 1238 N N . VAL A 1 167 ? 10.075 1.423 -18.922 1.00 96.06 167 VAL A N 1
ATOM 1239 C CA . VAL A 1 167 ? 8.735 1.555 -18.348 1.00 96.06 167 VAL A CA 1
ATOM 1240 C C . VAL A 1 167 ? 8.474 3.024 -18.065 1.00 96.06 167 VAL A C 1
ATOM 1242 O O . VAL A 1 167 ? 9.173 3.634 -17.255 1.00 96.06 167 VAL A O 1
ATOM 1245 N N . ALA A 1 168 ? 7.483 3.603 -18.742 1.00 93.06 168 ALA A N 1
ATOM 1246 C CA . ALA A 1 168 ? 6.994 4.927 -18.377 1.00 93.06 168 ALA A CA 1
ATOM 1247 C C . ALA A 1 168 ? 6.130 4.841 -17.119 1.00 93.06 168 ALA A C 1
ATOM 1249 O O . ALA A 1 168 ? 5.436 3.845 -16.929 1.00 93.06 168 ALA A O 1
ATOM 1250 N N . GLY A 1 169 ? 6.152 5.885 -16.300 1.00 90.62 169 GLY A N 1
ATOM 1251 C CA . GLY A 1 169 ? 5.246 6.033 -15.168 1.00 90.62 169 GLY A CA 1
ATOM 1252 C C . GLY A 1 169 ? 5.175 7.478 -14.695 1.00 90.62 169 GLY A C 1
ATOM 1253 O O . GLY A 1 169 ? 5.929 8.338 -15.166 1.00 90.62 169 GLY A O 1
ATOM 1254 N N . THR A 1 170 ? 4.258 7.740 -13.773 1.00 89.06 170 THR A N 1
ATOM 1255 C CA . THR A 1 170 ? 4.077 9.036 -13.120 1.00 89.06 170 THR A CA 1
ATOM 1256 C C . THR A 1 170 ? 4.046 8.876 -11.604 1.00 89.06 170 THR A C 1
ATOM 1258 O O . THR A 1 170 ? 3.335 8.029 -11.070 1.00 89.06 170 THR A O 1
ATOM 1261 N N . ASP A 1 171 ? 4.808 9.716 -10.903 1.00 88.62 171 ASP A N 1
ATOM 1262 C CA . ASP A 1 171 ? 5.054 9.606 -9.458 1.00 88.62 171 ASP A CA 1
ATOM 1263 C C . ASP A 1 171 ? 5.453 10.957 -8.867 1.00 88.62 171 ASP A C 1
ATOM 1265 O O . ASP A 1 171 ? 5.893 11.888 -9.556 1.00 88.62 171 ASP A O 1
ATOM 1269 N N . ARG A 1 172 ? 5.316 11.048 -7.548 1.00 86.00 172 ARG A N 1
ATOM 1270 C CA . ARG A 1 172 ? 5.740 12.178 -6.741 1.00 86.00 172 ARG A CA 1
ATOM 1271 C C . ARG A 1 172 ? 7.245 12.107 -6.477 1.00 86.00 172 ARG A C 1
ATOM 1273 O O . ARG A 1 172 ? 7.722 11.316 -5.672 1.00 86.00 172 ARG A O 1
ATOM 1280 N N . ARG A 1 173 ? 8.004 13.015 -7.089 1.00 78.31 173 ARG A N 1
ATOM 1281 C CA . ARG A 1 173 ? 9.444 13.200 -6.839 1.00 78.31 173 ARG A CA 1
ATOM 1282 C C . ARG A 1 173 ? 9.700 14.517 -6.100 1.00 78.31 173 ARG A C 1
ATOM 1284 O O . ARG A 1 173 ? 8.785 15.298 -5.843 1.00 78.31 173 ARG A O 1
ATOM 1291 N N . ALA A 1 174 ? 10.964 14.801 -5.777 1.00 76.19 174 ALA A N 1
ATOM 1292 C CA . ALA A 1 174 ? 11.358 16.037 -5.087 1.00 76.19 174 ALA A CA 1
ATOM 1293 C C . ALA A 1 174 ? 10.924 17.321 -5.827 1.00 76.19 174 ALA A C 1
ATOM 1295 O O . ALA A 1 174 ? 10.611 18.322 -5.191 1.00 76.19 174 ALA A O 1
ATOM 1296 N N . ALA A 1 175 ? 10.875 17.284 -7.163 1.00 73.81 175 ALA A N 1
ATOM 1297 C CA . ALA A 1 175 ? 10.447 18.403 -8.005 1.00 73.81 175 ALA A CA 1
ATOM 1298 C C . ALA A 1 175 ? 8.915 18.512 -8.172 1.00 73.81 175 ALA A C 1
ATOM 1300 O O . ALA A 1 175 ? 8.441 19.415 -8.860 1.00 73.81 175 ALA A O 1
ATOM 1301 N N . GLY A 1 176 ? 8.145 17.612 -7.553 1.00 80.44 176 GLY A N 1
ATOM 1302 C CA . GLY A 1 176 ? 6.701 17.486 -7.724 1.00 80.44 176 GLY A CA 1
ATOM 1303 C C . GLY A 1 176 ? 6.308 16.218 -8.478 1.00 80.44 176 GLY A C 1
ATOM 1304 O O . GLY A 1 176 ? 7.115 15.309 -8.678 1.00 80.44 176 GLY A O 1
ATOM 1305 N N . TYR A 1 177 ? 5.037 16.154 -8.862 1.00 84.25 177 TYR A N 1
ATOM 1306 C CA . TYR A 1 177 ? 4.482 15.037 -9.616 1.00 84.25 177 TYR A CA 1
ATOM 1307 C C . TYR A 1 177 ? 4.826 15.153 -11.096 1.00 84.25 177 TYR A C 1
ATOM 1309 O O . TYR A 1 177 ? 4.474 16.149 -11.735 1.00 84.25 177 TYR A O 1
ATOM 1317 N N . ALA A 1 178 ? 5.520 14.156 -11.633 1.00 85.94 178 ALA A N 1
ATOM 1318 C CA . ALA A 1 178 ? 6.035 14.192 -12.995 1.00 85.94 178 ALA A CA 1
ATOM 1319 C C . ALA A 1 178 ? 6.066 12.798 -13.621 1.00 85.94 178 ALA A C 1
ATOM 1321 O O . ALA A 1 178 ? 6.073 11.787 -12.920 1.00 85.94 178 ALA A O 1
ATOM 1322 N N . ALA A 1 179 ? 6.116 12.771 -14.952 1.00 87.56 179 ALA A N 1
ATOM 1323 C CA . ALA A 1 179 ? 6.365 11.553 -15.699 1.00 87.56 179 ALA A CA 1
ATOM 1324 C C . ALA A 1 179 ? 7.868 11.285 -15.850 1.00 87.56 179 ALA A C 1
ATOM 1326 O O . ALA A 1 179 ? 8.672 12.219 -15.921 1.00 87.56 179 ALA A O 1
ATOM 1327 N N . TYR A 1 180 ? 8.232 10.013 -15.946 1.00 88.00 180 TYR A N 1
ATOM 1328 C CA . TYR A 1 180 ? 9.605 9.540 -16.120 1.00 88.00 180 TYR A CA 1
ATOM 1329 C C . TYR A 1 180 ? 9.625 8.240 -16.921 1.00 88.00 180 TYR A C 1
ATOM 1331 O O . TYR A 1 180 ? 8.594 7.618 -17.182 1.00 88.00 180 TYR A O 1
ATOM 1339 N N . LEU A 1 181 ? 10.833 7.827 -17.288 1.00 92.81 181 LEU A N 1
ATOM 1340 C CA . LEU A 1 181 ? 11.114 6.531 -17.884 1.00 92.81 181 LEU A CA 1
ATOM 1341 C C . LEU A 1 181 ? 12.087 5.782 -16.973 1.00 92.81 181 LEU A C 1
ATOM 1343 O O . LEU A 1 181 ? 13.206 6.243 -16.764 1.00 92.81 181 LEU A O 1
ATOM 1347 N N . HIS A 1 182 ? 11.696 4.619 -16.466 1.00 94.31 182 HIS A N 1
ATOM 1348 C CA . HIS A 1 182 ? 12.646 3.683 -15.878 1.00 94.31 182 HIS A CA 1
ATOM 1349 C C . HIS A 1 182 ? 13.268 2.849 -16.987 1.00 94.31 182 HIS A C 1
ATOM 1351 O O . HIS A 1 182 ? 12.556 2.351 -17.855 1.00 94.31 182 HIS A O 1
ATOM 1357 N N . TYR A 1 183 ? 14.584 2.678 -16.948 1.00 96.81 183 TYR A N 1
ATOM 1358 C CA . TYR A 1 183 ? 15.311 1.820 -17.875 1.00 96.81 183 TYR A CA 1
ATOM 1359 C C . TYR A 1 183 ? 15.854 0.600 -17.139 1.00 96.81 183 TYR A C 1
ATOM 1361 O O . TYR A 1 183 ? 16.536 0.731 -16.117 1.00 96.81 183 TYR A O 1
ATOM 1369 N N . TYR A 1 184 ? 15.576 -0.574 -17.694 1.00 97.88 184 TYR A N 1
ATOM 1370 C CA . TYR A 1 184 ? 16.050 -1.861 -17.225 1.00 97.88 184 TYR A CA 1
ATOM 1371 C C . TYR A 1 184 ? 16.801 -2.567 -18.347 1.00 97.88 184 TYR A C 1
ATOM 1373 O O . TYR A 1 184 ? 16.241 -2.812 -19.414 1.00 97.88 184 TYR A O 1
ATOM 1381 N N . ARG A 1 185 ? 18.051 -2.937 -18.081 1.00 98.12 185 ARG A N 1
ATOM 1382 C CA . ARG A 1 185 ? 18.852 -3.734 -19.005 1.00 98.12 185 ARG A CA 1
ATOM 1383 C C . ARG A 1 185 ? 18.570 -5.215 -18.799 1.00 98.12 185 ARG A C 1
ATOM 1385 O O . ARG A 1 185 ? 18.539 -5.667 -17.653 1.00 98.12 185 ARG A O 1
ATOM 1392 N N . ASN A 1 186 ? 18.425 -5.972 -19.878 1.00 98.19 186 ASN A N 1
ATOM 1393 C CA . ASN A 1 186 ? 18.399 -7.426 -19.802 1.00 98.19 186 ASN A CA 1
ATOM 1394 C C . ASN A 1 186 ? 19.828 -7.970 -19.644 1.00 98.19 186 ASN A C 1
ATOM 1396 O O . ASN A 1 186 ? 20.626 -7.953 -20.572 1.00 98.19 186 ASN A O 1
ATOM 1400 N N . ILE A 1 187 ? 20.152 -8.464 -18.451 1.00 97.69 187 ILE A N 1
ATOM 1401 C CA . ILE A 1 187 ? 21.438 -9.100 -18.118 1.00 97.69 187 ILE A CA 1
ATOM 1402 C C . ILE A 1 187 ? 21.373 -10.636 -18.164 1.00 97.69 187 ILE A C 1
ATOM 1404 O O . ILE A 1 187 ? 22.317 -11.310 -17.752 1.00 97.69 187 ILE A O 1
ATOM 1408 N N . GLY A 1 188 ? 20.238 -11.189 -18.595 1.00 97.31 188 GLY A N 1
ATOM 1409 C CA . GLY A 1 188 ? 20.006 -12.621 -18.738 1.00 97.31 188 GLY A CA 1
ATOM 1410 C C . GLY A 1 188 ? 20.284 -13.091 -20.161 1.00 97.31 188 GLY A C 1
ATOM 1411 O O . GLY A 1 188 ? 21.358 -12.879 -20.720 1.00 97.31 188 GLY A O 1
ATOM 1412 N N . THR A 1 189 ? 19.300 -13.759 -20.752 1.00 96.81 189 THR A N 1
ATOM 1413 C CA . THR A 1 189 ? 19.352 -14.230 -22.140 1.00 96.81 189 THR A CA 1
ATOM 1414 C C . THR A 1 189 ? 18.112 -13.775 -22.909 1.00 96.81 189 THR A C 1
ATOM 1416 O O . THR A 1 189 ? 17.181 -13.206 -22.340 1.00 96.81 189 THR A O 1
ATOM 1419 N N . ALA A 1 190 ? 18.073 -14.047 -24.214 1.00 94.00 190 ALA A N 1
ATOM 1420 C CA . ALA A 1 190 ? 16.909 -13.736 -25.042 1.00 94.00 190 ALA A CA 1
ATOM 1421 C C . ALA A 1 190 ? 15.657 -14.553 -24.660 1.00 94.00 190 ALA A C 1
ATOM 1423 O O . ALA A 1 190 ? 14.541 -14.094 -24.876 1.00 94.00 190 ALA A O 1
ATOM 1424 N N . THR A 1 191 ? 15.834 -15.759 -24.108 1.00 94.94 191 THR A N 1
ATOM 1425 C CA . THR A 1 191 ? 14.732 -16.669 -23.739 1.00 94.94 191 THR A CA 1
ATOM 1426 C C . THR A 1 191 ? 14.446 -16.708 -22.242 1.00 94.94 191 THR A C 1
ATOM 1428 O O . THR A 1 191 ? 13.380 -17.158 -21.848 1.00 94.94 191 THR A O 1
ATOM 1431 N N . GLU A 1 192 ? 15.388 -16.240 -21.426 1.00 97.06 192 GLU A N 1
ATOM 1432 C CA . GLU A 1 192 ? 15.269 -16.113 -19.973 1.00 97.06 192 GLU A CA 1
ATOM 1433 C C . GLU A 1 192 ? 15.774 -14.712 -19.589 1.00 97.06 192 GLU A C 1
ATOM 1435 O O . GLU A 1 192 ? 16.956 -14.552 -19.248 1.00 97.06 192 GLU A O 1
ATOM 1440 N N . PRO A 1 193 ? 14.946 -13.667 -19.780 1.00 96.19 193 PRO A N 1
ATOM 1441 C CA . PRO A 1 193 ? 15.351 -12.296 -19.518 1.00 96.19 193 PRO A CA 1
ATOM 1442 C C . PRO A 1 193 ? 15.489 -12.039 -18.014 1.00 96.19 193 PRO A C 1
ATOM 1444 O O . PRO A 1 193 ? 14.663 -12.468 -17.214 1.00 96.19 193 PRO A O 1
ATOM 1447 N N . ASN A 1 194 ? 16.515 -11.279 -17.635 1.00 96.50 194 ASN A N 1
ATOM 1448 C CA . ASN A 1 194 ? 16.726 -10.820 -16.263 1.00 96.50 194 ASN A CA 1
ATOM 1449 C C . ASN A 1 194 ? 16.945 -9.307 -16.283 1.00 96.50 194 ASN A C 1
ATOM 1451 O O . ASN A 1 194 ? 17.991 -8.836 -16.722 1.00 96.50 194 ASN A O 1
ATOM 1455 N N . PHE A 1 195 ? 15.943 -8.546 -15.851 1.00 96.12 195 PHE A N 1
ATOM 1456 C CA . PHE A 1 195 ? 15.940 -7.091 -15.956 1.00 96.12 195 PHE A CA 1
ATOM 1457 C C . PHE A 1 195 ? 16.578 -6.435 -14.731 1.00 96.12 195 PHE A C 1
ATOM 1459 O O . PHE A 1 195 ? 15.988 -6.377 -13.653 1.00 96.12 195 PHE A O 1
ATOM 1466 N N . GLN A 1 196 ? 17.766 -5.865 -14.916 1.00 95.88 196 GLN A N 1
ATOM 1467 C CA . GLN A 1 196 ? 18.426 -5.041 -13.911 1.00 95.88 196 GLN A CA 1
ATOM 1468 C C . GLN A 1 196 ? 18.122 -3.563 -14.161 1.00 95.88 196 GLN A C 1
ATOM 1470 O O . GLN A 1 196 ? 18.382 -3.040 -15.244 1.00 95.88 196 GLN A O 1
ATOM 1475 N N . ARG A 1 197 ? 17.607 -2.863 -13.146 1.00 95.50 197 ARG A N 1
ATOM 1476 C CA . ARG A 1 197 ? 17.332 -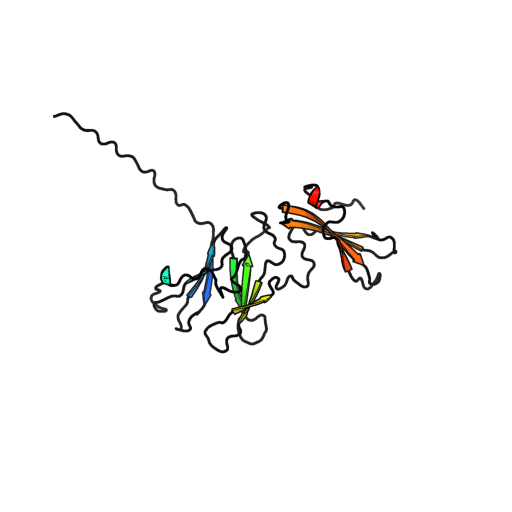1.424 -13.236 1.00 95.50 197 ARG A CA 1
ATOM 1477 C C . ARG A 1 197 ? 18.632 -0.632 -13.381 1.00 95.50 197 ARG A C 1
ATOM 1479 O O . ARG A 1 197 ? 19.528 -0.758 -12.551 1.00 95.50 197 ARG A O 1
ATOM 1486 N N . VAL A 1 198 ? 18.715 0.188 -14.425 1.00 96.62 198 VAL A N 1
ATOM 1487 C CA . VAL A 1 198 ? 19.878 1.034 -14.742 1.00 96.62 198 VAL A CA 1
ATOM 1488 C C . VAL A 1 198 ? 19.599 2.507 -14.446 1.00 96.62 198 VAL A C 1
ATOM 1490 O O . VAL A 1 198 ? 20.497 3.219 -14.005 1.00 96.62 198 VAL A O 1
ATOM 1493 N N . SER A 1 199 ? 18.372 2.981 -14.681 1.00 94.62 199 SER A N 1
ATOM 1494 C CA . SER A 1 199 ? 17.982 4.368 -14.402 1.00 94.62 199 SER A CA 1
ATOM 1495 C C . SER A 1 199 ? 16.520 4.470 -13.981 1.00 94.62 199 SER A C 1
ATOM 1497 O O . SER A 1 199 ? 15.676 3.756 -14.517 1.00 94.62 199 SER A O 1
ATOM 1499 N N . ASP A 1 200 ? 16.236 5.404 -13.072 1.00 90.94 200 ASP A N 1
ATOM 1500 C CA . ASP A 1 200 ? 14.883 5.783 -12.641 1.00 90.94 200 ASP A CA 1
ATOM 1501 C C . ASP A 1 200 ? 14.362 7.061 -13.329 1.00 90.94 200 ASP A C 1
ATOM 1503 O O . ASP A 1 200 ? 13.229 7.471 -13.091 1.00 90.94 200 ASP A O 1
ATOM 1507 N N . ASP A 1 201 ? 15.189 7.696 -14.168 1.00 90.56 201 ASP A N 1
ATOM 1508 C CA . ASP A 1 201 ? 14.834 8.848 -15.010 1.00 90.56 201 ASP A CA 1
ATOM 1509 C C . ASP A 1 201 ? 15.682 8.832 -16.295 1.00 90.56 201 ASP A C 1
ATOM 1511 O O . ASP A 1 201 ? 16.591 9.639 -16.522 1.00 90.56 201 ASP A O 1
ATOM 1515 N N . TYR A 1 202 ? 15.453 7.819 -17.127 1.00 92.44 202 TYR A N 1
ATOM 1516 C CA . TYR A 1 202 ? 16.118 7.666 -18.413 1.00 92.44 202 TYR A CA 1
ATOM 1517 C C . TYR A 1 202 ? 15.844 8.887 -19.308 1.00 92.44 202 TYR A C 1
ATOM 1519 O O . TYR A 1 202 ? 14.708 9.336 -19.447 1.00 92.44 202 TYR A O 1
ATOM 1527 N N . LEU A 1 203 ? 16.911 9.440 -19.903 1.00 89.00 203 LEU A N 1
ATOM 1528 C CA . LEU A 1 203 ? 16.921 10.699 -20.673 1.00 89.00 203 LEU A CA 1
ATOM 1529 C C . LEU A 1 203 ? 16.596 11.980 -19.873 1.00 89.00 203 LEU A C 1
ATOM 1531 O O . LEU A 1 203 ? 16.447 13.048 -20.482 1.00 89.00 203 LEU A O 1
ATOM 1535 N N . ALA A 1 204 ? 16.546 11.901 -18.537 1.00 87.12 204 ALA A N 1
ATOM 1536 C CA . ALA A 1 204 ? 16.284 13.028 -17.639 1.00 87.12 204 ALA A CA 1
ATOM 1537 C C . ALA A 1 204 ? 14.989 13.788 -17.995 1.00 87.12 204 ALA A C 1
ATOM 1539 O O . ALA A 1 204 ? 14.974 15.021 -18.112 1.00 87.12 204 ALA A O 1
ATOM 1540 N N . LEU A 1 205 ? 13.908 13.046 -18.250 1.00 77.31 205 LEU A N 1
ATOM 1541 C CA . LEU A 1 205 ? 12.612 13.606 -18.641 1.00 77.31 205 LEU A CA 1
ATOM 1542 C C . LEU A 1 205 ? 11.841 14.167 -17.444 1.00 77.31 205 LEU A C 1
ATOM 1544 O O . LEU A 1 205 ? 11.110 15.151 -17.611 1.00 77.31 205 LEU A O 1
ATOM 1548 N N . GLY A 1 206 ? 12.067 13.626 -16.244 1.00 72.38 206 GLY A N 1
ATOM 1549 C CA . GLY A 1 206 ? 11.472 14.130 -15.005 1.00 72.38 206 GLY A CA 1
ATOM 1550 C C . GLY A 1 206 ? 11.854 15.586 -14.726 1.00 72.38 206 GLY A C 1
ATOM 1551 O O . GLY A 1 206 ? 11.008 16.401 -14.358 1.00 72.38 206 GLY A O 1
ATOM 1552 N N . ALA A 1 207 ? 13.103 15.967 -15.016 1.00 68.81 207 ALA A N 1
ATOM 1553 C CA . ALA A 1 207 ? 13.588 17.346 -14.879 1.00 68.81 207 ALA A CA 1
ATOM 1554 C C . ALA A 1 207 ? 13.005 18.326 -15.917 1.00 68.81 207 ALA A C 1
ATOM 1556 O O . ALA A 1 207 ? 13.091 19.543 -15.740 1.00 68.81 207 ALA A O 1
ATOM 1557 N N . LYS A 1 208 ? 12.413 17.822 -17.006 1.00 69.75 208 LYS A N 1
ATOM 1558 C CA . LYS A 1 208 ? 11.862 18.646 -18.095 1.00 69.75 208 LYS A CA 1
ATOM 1559 C C . LYS A 1 208 ? 10.370 18.951 -17.930 1.00 69.75 208 LYS A C 1
ATOM 1561 O O . LYS A 1 208 ? 9.804 19.606 -18.802 1.00 69.75 208 LYS A O 1
ATOM 1566 N N . ASN A 1 209 ? 9.741 18.499 -16.836 1.00 63.16 209 ASN A N 1
ATOM 1567 C CA . ASN A 1 209 ? 8.307 18.659 -16.546 1.00 63.16 209 ASN A CA 1
ATOM 1568 C C . ASN A 1 209 ? 7.416 18.287 -17.747 1.00 63.16 209 ASN A C 1
ATOM 1570 O O . ASN A 1 209 ? 6.450 18.971 -18.096 1.00 63.16 209 ASN A O 1
ATOM 1574 N N . THR A 1 210 ? 7.802 17.218 -18.442 1.00 58.59 210 THR A N 1
ATOM 1575 C CA . THR A 1 210 ? 7.038 16.719 -19.582 1.00 58.59 210 THR A CA 1
ATOM 1576 C C . THR A 1 210 ? 5.876 15.880 -19.064 1.00 58.59 210 THR A C 1
ATOM 1578 O O . THR A 1 210 ? 6.063 14.977 -18.253 1.00 58.59 210 THR A O 1
ATOM 1581 N N . ARG A 1 211 ? 4.654 16.169 -19.523 1.00 53.91 211 ARG A N 1
ATOM 1582 C CA . ARG A 1 211 ? 3.530 15.237 -19.371 1.00 53.91 211 ARG A CA 1
ATOM 1583 C C . ARG A 1 211 ? 3.738 14.132 -20.400 1.00 53.91 211 ARG A C 1
ATOM 1585 O O . ARG A 1 211 ? 3.260 14.256 -21.526 1.00 53.91 211 ARG A O 1
ATOM 1592 N N . VAL A 1 212 ? 4.535 13.117 -20.068 1.00 50.50 212 VAL A N 1
ATOM 1593 C CA . VAL A 1 212 ? 4.712 11.961 -20.955 1.00 50.50 212 VAL A CA 1
ATOM 1594 C C . VAL A 1 212 ? 3.384 11.209 -20.957 1.00 50.50 212 VAL A C 1
ATOM 1596 O O . VAL A 1 212 ? 3.036 10.530 -20.000 1.00 50.50 212 VAL A O 1
ATOM 1599 N N . SER A 1 213 ? 2.599 11.415 -22.012 1.00 46.28 213 SER A N 1
ATOM 1600 C CA . SER A 1 213 ? 1.516 10.498 -22.361 1.00 46.28 213 SER A CA 1
ATOM 1601 C C . SER A 1 213 ? 2.152 9.247 -22.960 1.00 46.28 213 SER A C 1
ATOM 1603 O O . SER A 1 213 ? 3.220 9.345 -23.568 1.00 46.28 213 SER A O 1
ATOM 1605 N N . SER A 1 214 ? 1.539 8.089 -22.706 1.00 43.88 214 SER A N 1
ATOM 1606 C CA . SER A 1 214 ? 2.030 6.752 -23.056 1.00 43.88 214 SER A CA 1
ATOM 1607 C C . SER A 1 214 ? 2.840 6.739 -24.359 1.00 43.88 214 SER A C 1
ATOM 1609 O O . SER A 1 214 ? 2.355 7.277 -25.359 1.00 43.88 214 SER A O 1
ATOM 1611 N N . PRO A 1 215 ? 4.046 6.140 -24.386 1.00 42.62 215 PRO A N 1
ATOM 1612 C CA . PRO A 1 215 ? 4.847 6.082 -25.598 1.00 42.62 215 PRO A CA 1
ATOM 1613 C C . PRO A 1 215 ? 4.099 5.276 -26.667 1.00 42.62 215 PRO A C 1
ATOM 1615 O O . PRO A 1 215 ? 4.097 4.049 -26.670 1.00 42.62 215 PRO A O 1
ATOM 1618 N N . CYS A 1 216 ? 3.427 5.982 -27.574 1.00 35.03 216 CYS A N 1
ATOM 1619 C CA . CYS A 1 216 ? 2.890 5.411 -28.795 1.00 35.03 216 CYS A CA 1
ATOM 1620 C C . CYS A 1 216 ? 4.055 5.319 -29.780 1.00 35.03 216 CYS A C 1
ATOM 1622 O O . CYS A 1 216 ? 4.396 6.300 -30.440 1.00 35.03 216 CYS A O 1
ATOM 1624 N N . TRP A 1 217 ? 4.715 4.165 -29.834 1.00 39.91 217 TRP A N 1
ATOM 1625 C CA . TRP A 1 217 ? 5.634 3.881 -30.928 1.00 39.91 217 TRP A CA 1
ATOM 1626 C C . TRP A 1 217 ? 4.820 3.359 -32.112 1.00 39.91 217 TRP A C 1
ATOM 1628 O O . TRP A 1 217 ? 4.127 2.348 -32.004 1.00 39.91 217 TRP A O 1
ATOM 1638 N N . LEU A 1 218 ? 4.891 4.079 -33.236 1.00 28.70 218 LEU A N 1
ATOM 1639 C CA . LEU A 1 218 ? 4.597 3.512 -34.548 1.00 28.70 218 LEU A CA 1
ATOM 1640 C C . LEU A 1 218 ? 5.606 2.385 -34.788 1.00 28.70 218 LEU A C 1
ATOM 1642 O O . LEU A 1 218 ? 6.807 2.647 -34.861 1.00 28.70 218 LEU A O 1
ATOM 1646 N N . ILE A 1 219 ? 5.095 1.156 -34.858 1.00 36.72 219 ILE A N 1
ATOM 1647 C CA . ILE A 1 219 ? 5.776 0.024 -35.495 1.00 36.72 219 ILE A CA 1
ATOM 1648 C C . ILE A 1 219 ? 5.766 0.266 -37.006 1.00 36.72 219 ILE A C 1
ATOM 1650 O O . ILE A 1 219 ? 4.708 0.718 -37.509 1.00 36.72 219 ILE A O 1
#

Sequence (219 aa):
MQHVRVWQRSLRGGKPTHTTGSNLLTLDLDGDGDQDILTARDACPELVSLTNQGTAAVASMTSASLNTNFPSAAAPVRVINFPAGYYLDVTFDGRPDLIAAPALFDNHDQVSTSQSVRLYENGSPTAVPSFTLRQPDFLQGEMIDVSEAAAPAFGDLSGDGLPDMVVAGTDRRAAGYAAYLHYYRNIGTATEPNFQRVSDDYLALGAKNTRVSSPCWLI

pLDDT: mean 86.21, std 17.56, range [28.7, 98.44]

Mean predicted aligned error: 8.91 Å

Nearest PDB structures (foldseek):
  4udg-assembly1_A  TM=2.837E-01  e=2.133E-01  uncultured organism
  4udk-assembly1_C  TM=3.046E-01  e=8.733E-01  uncultured organism
  5ubj-assembly1_A  TM=2.051E-01  e=2.247E-01  Aspergillus nidulans FGSC A4
  5x9k-assembly1_B  TM=3.581E-01  e=5.721E+00  Aspergillus nidulans FGSC A4

Organism: NCBI:txid1385715

Secondary structure (DSSP, 8-state):
------------PPP--PPP-EEEEEE-SSSSSS-EEEEEETT--B-EEE---SBTTB----GGGEETT-S-SSS--B-SSSEEEEEE-SSSSSSPEEEEEE--SS-GGG---TT--EEEEE--SSSS--EEEEETTTTTTTS---BEEEEEEEE-SSSSSS-EEEEEEEEEETTEEEEEEEEEEE-S-SSS--EEEEESSGGG-GGGT----------

Solvent-accessible surface area (backbone atoms only — not comparable to full-atom values): 12732 Å² total; per-residue (Å²): 142,79,86,83,83,79,81,78,77,76,72,73,74,77,70,86,77,72,75,64,63,66,38,78,37,76,44,40,68,83,56,85,80,37,65,20,38,39,35,17,31,52,85,32,33,37,33,26,35,35,48,50,75,52,44,77,90,49,76,40,72,51,82,88,43,54,34,72,39,26,79,32,85,90,60,41,47,72,26,71,33,24,20,33,69,44,81,46,54,80,82,74,76,88,48,56,19,42,36,40,28,46,72,60,95,66,52,75,92,57,41,53,57,48,60,37,32,28,32,22,44,38,76,41,95,58,80,36,68,39,59,42,80,71,36,60,23,49,98,36,77,91,50,93,67,48,46,38,78,72,42,78,47,76,44,58,78,87,74,78,84,40,63,18,39,37,34,31,20,35,38,51,49,97,92,42,69,32,21,30,26,30,30,25,45,46,76,53,46,87,92,56,71,37,73,46,80,75,37,78,41,46,91,54,36,44,84,65,69,41,84,69,66,74,87,79,74,84,126